Protein AF-E3NDK7-F1 (afdb_monomer)

Mean predicted aligned error: 10.27 Å

Organism: Caenorhabditis remanei (NCBI:txid31234)

Radius of gyration: 23.76 Å; Cα contacts (8 Å, |Δi|>4): 219; chains: 1; bounding box: 60×53×84 Å

Secondary structure (DSSP, 8-state):
-----------------S--PPPPTT--TTHHHHHHHHHHHHHHHHH-SSPPPHHHHHHHHHHHHHHHHHTTT-THHHHHHHHHHHHTTPPPHHIIIIIHHHHHHHHS--TT-HHHHHH--TT---HHHHHHHHHHTHHHHHTT-TT-THHHHHHHHHHHHHHHHTS--SS--S-SHHHHHHHHHHHHHHHHHHHHHHHHHHHT---HHHHHHHHHHHHHHHHT-TTSPPP--TTHHHHS-S---

Nearest PDB structures (foldseek):
  2pf4-assembly3_C  TM=1.992E-01  e=5.873E+00  Mus musculus

Sequence (245 aa):
MRVLPSILILSSILLPIGADFRPCPYMTPECRPKMLELRSLLTFDSNSTYPPVPDMYNLTKSLCQEAEHCLAHCWALEDYGKACESLGTRVHKFETECVKYALSMVYDYNPHKPECSEKYDFFTTDPLLKKKVFAEGKECFLNPFYSNPCEQELRSKYDSLMSLYLTPSEDGKYNSPYDKFQKFQCEVLLQKLDSAIADMNSKNSINATKLVEMAQRSQNCIDNTCLIKPKKTEKIGKVFNITLF

pLDDT: mean 80.49, std 19.47, range [28.14, 97.19]

Solvent-accessible surface area (backbone atoms only — not comparable to full-atom values): 14408 Å² total; per-residue (Å²): 142,82,89,77,84,83,80,80,83,78,76,85,79,80,79,82,91,51,79,89,63,54,80,56,94,86,56,50,82,78,41,45,61,53,51,54,50,39,51,50,53,54,29,49,55,74,72,36,54,54,75,74,52,59,70,58,44,53,52,46,53,53,42,47,58,49,38,58,68,56,22,69,92,29,82,25,35,60,50,52,47,54,51,53,55,36,60,32,49,62,82,26,58,48,46,61,68,34,52,46,44,35,53,46,42,51,67,70,52,39,90,91,44,62,66,43,53,75,73,36,64,88,72,56,84,50,63,69,59,34,43,50,30,54,65,79,32,40,66,55,57,58,58,78,40,85,91,41,83,44,36,63,56,46,63,76,41,40,70,57,50,47,61,43,38,53,43,76,67,88,81,78,59,85,36,31,38,17,49,40,44,50,41,48,48,33,52,42,41,45,50,52,42,53,50,52,53,53,50,31,74,73,65,81,52,85,61,61,67,64,50,50,54,43,46,52,54,28,48,54,40,44,78,74,33,86,78,51,76,79,72,82,54,85,63,54,63,62,69,72,59,69,66,94,124

Structure (mmCIF, N/CA/C/O backbone):
data_AF-E3NDK7-F1
#
_entry.id   AF-E3NDK7-F1
#
loop_
_atom_site.group_PDB
_atom_site.id
_atom_site.type_symbol
_atom_site.label_atom_id
_atom_site.label_alt_id
_atom_site.label_comp_id
_atom_site.label_asym_id
_atom_site.label_entity_id
_atom_site.label_seq_id
_atom_site.pdbx_PDB_ins_code
_atom_site.Cartn_x
_atom_site.Cartn_y
_atom_site.Cartn_z
_atom_site.occupancy
_atom_site.B_iso_or_equiv
_atom_site.auth_seq_id
_atom_site.auth_comp_id
_atom_site.auth_asym_id
_atom_site.auth_atom_id
_atom_site.pdbx_PDB_model_num
ATOM 1 N N . MET A 1 1 ? 38.258 37.292 -46.149 1.00 39.25 1 MET A N 1
ATOM 2 C CA . MET A 1 1 ? 36.939 36.632 -46.040 1.00 39.25 1 MET A CA 1
ATOM 3 C C . MET A 1 1 ? 37.160 35.170 -45.682 1.00 39.25 1 MET A C 1
ATOM 5 O O . MET A 1 1 ? 37.619 34.413 -46.525 1.00 39.25 1 MET A O 1
ATOM 9 N N . ARG A 1 2 ? 36.933 34.787 -44.423 1.00 34.03 2 ARG A N 1
ATOM 10 C CA . ARG A 1 2 ? 36.897 33.385 -43.986 1.00 34.03 2 ARG A CA 1
ATOM 11 C C . ARG A 1 2 ? 35.598 33.203 -43.214 1.00 34.03 2 ARG A C 1
ATOM 13 O O . ARG A 1 2 ? 35.437 33.783 -42.148 1.00 34.03 2 ARG A O 1
ATOM 20 N N . VAL A 1 3 ? 34.669 32.472 -43.816 1.00 37.72 3 VAL A N 1
ATOM 21 C CA . VAL A 1 3 ? 33.423 32.033 -43.189 1.00 37.72 3 VAL A CA 1
ATOM 22 C C . VAL A 1 3 ? 33.763 30.761 -42.414 1.00 37.72 3 VAL A C 1
ATOM 24 O O . VAL A 1 3 ? 34.201 29.781 -43.012 1.00 37.72 3 VAL A O 1
ATOM 27 N N . LEU A 1 4 ? 33.635 30.802 -41.090 1.00 34.59 4 LEU A N 1
ATOM 28 C CA . LEU A 1 4 ? 33.659 29.622 -40.222 1.00 34.59 4 LEU A CA 1
ATOM 2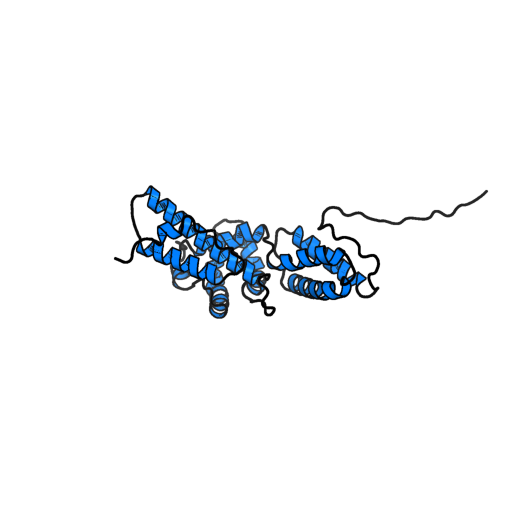9 C C . LEU A 1 4 ? 32.206 29.181 -39.985 1.00 34.59 4 LEU A C 1
ATOM 31 O O . LEU A 1 4 ? 31.361 30.046 -39.745 1.00 34.59 4 LEU A O 1
ATOM 35 N N . PRO A 1 5 ? 31.890 27.877 -40.057 1.00 42.78 5 PRO A N 1
ATOM 36 C CA . PRO A 1 5 ? 30.534 27.393 -39.862 1.00 42.78 5 PRO A CA 1
ATOM 37 C C . PRO A 1 5 ? 30.168 27.419 -38.375 1.00 42.78 5 PRO A C 1
ATOM 39 O O . PRO A 1 5 ? 30.887 26.901 -37.521 1.00 42.78 5 PRO A O 1
ATOM 42 N N . SER A 1 6 ? 29.024 28.029 -38.083 1.00 36.97 6 SER A N 1
ATOM 43 C CA . SER A 1 6 ? 28.362 27.997 -36.785 1.00 36.97 6 SER A CA 1
ATOM 44 C C . SER A 1 6 ? 27.969 26.560 -36.437 1.00 36.97 6 SER A C 1
ATOM 46 O O . SER A 1 6 ? 27.042 26.002 -37.020 1.00 36.97 6 SER A O 1
ATOM 48 N N . ILE A 1 7 ? 28.662 25.958 -35.471 1.00 41.00 7 ILE A N 1
ATOM 49 C CA . ILE A 1 7 ? 28.208 24.730 -34.819 1.00 41.00 7 ILE A CA 1
ATOM 50 C C . ILE A 1 7 ? 27.136 25.139 -33.806 1.00 41.00 7 ILE A C 1
ATOM 52 O O . ILE A 1 7 ? 27.431 25.659 -32.731 1.00 41.00 7 ILE A O 1
ATOM 56 N N . LEU A 1 8 ? 25.876 24.934 -34.187 1.00 35.28 8 LEU A N 1
ATOM 57 C CA . LEU A 1 8 ? 24.724 24.953 -33.292 1.00 35.28 8 LEU A CA 1
ATOM 58 C C . LEU A 1 8 ? 24.839 23.767 -32.324 1.00 35.28 8 LEU A C 1
ATOM 60 O O . LEU A 1 8 ? 24.462 22.645 -32.654 1.00 35.28 8 LEU A O 1
ATOM 64 N N . ILE A 1 9 ? 25.360 24.014 -31.121 1.00 39.22 9 ILE A N 1
ATOM 65 C CA . ILE A 1 9 ? 25.211 23.094 -29.990 1.00 39.22 9 ILE A CA 1
ATOM 66 C C . ILE A 1 9 ? 23.787 23.281 -29.461 1.00 39.22 9 ILE A C 1
ATOM 68 O O . ILE A 1 9 ? 23.506 24.158 -28.645 1.00 39.22 9 ILE A O 1
ATOM 72 N N . LEU A 1 10 ? 22.865 22.485 -29.995 1.00 36.41 10 LEU A N 1
ATOM 73 C CA . LEU A 1 10 ? 21.492 22.405 -29.522 1.00 36.41 10 LEU A CA 1
ATOM 74 C C . LEU A 1 10 ? 21.445 21.585 -28.223 1.00 36.41 10 LEU A C 1
ATOM 76 O O . LEU A 1 10 ? 21.568 20.366 -28.231 1.00 36.41 10 LEU A O 1
ATOM 80 N N . SER A 1 11 ? 21.179 22.301 -27.129 1.00 35.47 11 SER A N 1
ATOM 81 C CA . SER A 1 11 ? 20.215 21.897 -26.100 1.00 35.47 11 SER A CA 1
ATOM 82 C C . SER A 1 11 ? 20.533 20.636 -25.278 1.00 35.47 11 SER A C 1
ATOM 84 O O . SER A 1 11 ? 19.832 19.627 -25.352 1.00 35.47 11 SER A O 1
ATOM 86 N N . SER A 1 12 ? 21.474 20.764 -24.343 1.00 34.31 12 SER A N 1
ATOM 87 C CA . SER A 1 12 ? 21.396 20.035 -23.069 1.00 34.31 12 SER A CA 1
ATOM 88 C C . SER A 1 12 ? 20.536 20.853 -22.107 1.00 34.31 12 SER A C 1
ATOM 90 O O . SER A 1 12 ? 21.055 21.614 -21.291 1.00 34.31 12 SER A O 1
ATOM 92 N N . ILE A 1 13 ? 19.211 20.747 -22.230 1.00 38.59 13 ILE A N 1
ATOM 93 C CA . ILE A 1 13 ? 18.301 21.237 -21.193 1.00 38.59 13 ILE A CA 1
ATOM 94 C C . ILE A 1 13 ? 18.518 20.333 -19.974 1.00 38.59 13 ILE A C 1
ATOM 96 O O . ILE A 1 13 ? 17.988 19.228 -19.881 1.00 38.59 13 ILE A O 1
ATOM 100 N N . LEU A 1 14 ? 19.358 20.807 -19.058 1.00 40.50 14 LEU A N 1
ATOM 101 C CA . LEU A 1 14 ? 19.419 20.352 -17.678 1.00 40.50 14 LEU A CA 1
ATOM 102 C C . LEU A 1 14 ? 18.089 20.728 -17.013 1.00 40.50 14 LEU A C 1
ATOM 104 O O . LEU A 1 14 ? 17.920 21.850 -16.542 1.00 40.50 14 LEU A O 1
ATOM 108 N N . LEU A 1 15 ? 17.132 19.800 -17.006 1.00 36.19 15 LEU A N 1
ATOM 109 C CA . LEU A 1 15 ? 16.002 19.860 -16.080 1.00 36.19 15 LEU A CA 1
ATOM 110 C C . LEU A 1 15 ? 16.497 19.403 -14.694 1.00 36.19 15 LEU A C 1
ATOM 112 O O . LEU A 1 15 ? 17.055 18.307 -14.593 1.00 36.19 15 LEU A O 1
ATOM 116 N N . PRO A 1 16 ? 16.349 20.225 -13.640 1.00 46.47 16 PRO A N 1
ATOM 117 C CA . PRO A 1 16 ? 16.891 19.933 -12.322 1.00 46.47 16 PRO A CA 1
ATOM 118 C C . PRO A 1 16 ? 15.902 19.125 -11.454 1.00 46.47 16 PRO A C 1
ATOM 120 O O . PRO A 1 16 ? 14.690 19.286 -11.556 1.00 46.47 16 PRO A O 1
ATOM 123 N N . ILE A 1 17 ? 16.469 18.321 -10.544 1.00 42.50 17 ILE A N 1
ATOM 124 C CA . ILE A 1 17 ? 15.855 17.707 -9.347 1.00 42.50 17 ILE A CA 1
ATOM 125 C C . ILE A 1 17 ? 14.847 16.574 -9.632 1.00 42.50 17 ILE A C 1
ATOM 127 O O . ILE A 1 17 ? 13.641 16.652 -9.407 1.00 42.50 17 ILE A O 1
ATOM 131 N N . GLY A 1 18 ? 15.406 15.457 -10.078 1.00 41.50 18 GLY A N 1
ATOM 132 C CA . GLY A 1 18 ? 14.865 14.106 -9.941 1.00 41.50 18 GLY A CA 1
ATOM 133 C C . GLY A 1 18 ? 16.025 13.194 -9.564 1.00 41.50 18 GLY A C 1
ATOM 134 O O . GLY A 1 18 ? 17.161 13.584 -9.830 1.00 41.50 18 GLY A O 1
ATOM 135 N N . ALA A 1 19 ? 15.764 12.052 -8.917 1.00 51.34 19 ALA A N 1
ATOM 136 C CA . ALA A 1 19 ? 16.783 11.103 -8.446 1.00 51.34 19 ALA A CA 1
ATOM 137 C C . ALA A 1 19 ? 18.041 11.097 -9.343 1.00 51.34 19 ALA A C 1
ATOM 139 O O . ALA A 1 19 ? 17.945 10.918 -10.560 1.00 51.34 19 ALA A O 1
ATOM 140 N N . ASP A 1 20 ? 19.200 11.397 -8.752 1.00 64.75 20 ASP A N 1
ATOM 141 C CA . ASP A 1 20 ? 20.454 11.588 -9.485 1.00 64.75 20 ASP A CA 1
ATOM 142 C C . ASP A 1 20 ? 20.990 10.226 -9.939 1.00 64.75 20 ASP A C 1
ATOM 144 O O . ASP A 1 20 ? 21.825 9.601 -9.291 1.00 64.75 20 ASP A O 1
ATOM 148 N N . PHE A 1 21 ? 20.404 9.703 -11.016 1.00 77.50 21 PHE A N 1
ATOM 149 C CA . PHE A 1 21 ? 20.822 8.445 -11.610 1.00 77.50 21 PHE A CA 1
ATOM 150 C C . PHE A 1 21 ? 22.146 8.657 -12.331 1.00 77.50 21 PHE A C 1
ATOM 152 O O . PHE A 1 21 ? 22.214 9.390 -13.328 1.00 77.50 21 PHE A O 1
ATOM 159 N N . ARG A 1 22 ? 23.188 7.964 -11.864 1.00 82.38 22 ARG A N 1
ATOM 160 C CA . ARG A 1 22 ? 24.500 7.996 -12.511 1.00 82.38 22 ARG A CA 1
ATOM 161 C C . ARG A 1 22 ? 24.388 7.576 -13.987 1.00 82.38 22 ARG A C 1
ATOM 163 O O . ARG A 1 22 ? 23.613 6.677 -14.323 1.00 82.38 22 ARG A O 1
ATOM 170 N N . PRO A 1 23 ? 25.155 8.198 -14.900 1.00 79.00 23 PRO A N 1
ATOM 171 C CA . PRO A 1 23 ? 25.149 7.805 -16.305 1.00 79.00 23 PRO A CA 1
ATOM 172 C C . PRO A 1 23 ? 25.771 6.412 -16.486 1.00 79.00 23 PRO A C 1
ATOM 174 O O . PRO A 1 23 ? 26.746 6.074 -15.815 1.00 79.00 23 PRO A O 1
ATOM 177 N N . CYS A 1 24 ? 25.257 5.623 -17.439 1.00 84.00 24 CYS A N 1
ATOM 178 C CA . CYS A 1 24 ? 25.941 4.416 -17.902 1.00 84.00 24 CYS A CA 1
ATOM 179 C C . CYS A 1 24 ? 26.610 4.648 -19.269 1.00 84.00 24 CYS A C 1
ATOM 181 O O . CYS A 1 24 ? 25.902 4.872 -20.254 1.00 84.00 24 CYS A O 1
ATOM 183 N N . PRO A 1 25 ? 27.951 4.570 -19.361 1.00 77.94 25 PRO A N 1
ATOM 184 C CA . PRO A 1 25 ? 28.672 4.831 -20.607 1.00 77.94 25 PRO A CA 1
ATOM 185 C C . PRO A 1 25 ? 28.487 3.739 -21.675 1.00 77.94 25 PRO A C 1
ATOM 187 O O . PRO A 1 25 ? 28.552 4.046 -22.862 1.00 77.94 25 PRO A O 1
ATOM 190 N N . TYR A 1 26 ? 28.215 2.489 -21.282 1.00 79.19 26 TYR A N 1
ATOM 191 C CA . TYR A 1 26 ? 28.170 1.328 -22.185 1.00 79.19 26 TYR A CA 1
ATOM 192 C C . TYR A 1 26 ? 26.767 0.722 -22.320 1.00 79.19 26 TYR A C 1
ATOM 194 O O . TYR A 1 26 ? 26.590 -0.491 -22.267 1.00 79.19 26 TYR A O 1
ATOM 202 N N . MET A 1 27 ? 25.751 1.570 -22.485 1.00 86.94 27 MET A N 1
ATOM 203 C CA . MET A 1 27 ? 24.370 1.119 -22.672 1.00 86.94 27 MET A CA 1
ATOM 204 C C . MET A 1 27 ? 24.081 0.785 -24.140 1.00 86.94 27 MET A C 1
ATOM 206 O O . MET A 1 27 ? 24.345 1.600 -25.032 1.00 86.94 27 MET A O 1
ATOM 210 N N . THR A 1 28 ? 23.499 -0.390 -24.386 1.00 89.88 28 THR A N 1
ATOM 211 C CA . THR A 1 28 ? 23.110 -0.821 -25.736 1.00 89.88 28 THR A CA 1
ATOM 212 C C . THR A 1 28 ? 22.031 0.102 -26.330 1.00 89.88 28 THR A C 1
ATOM 214 O O . THR A 1 28 ? 21.277 0.740 -25.584 1.00 89.88 28 THR A O 1
ATOM 217 N N . PRO A 1 29 ? 21.914 0.188 -27.670 1.00 91.69 29 PRO A N 1
ATOM 218 C CA . PRO A 1 29 ? 20.844 0.950 -28.316 1.00 91.69 29 PRO A CA 1
ATOM 219 C C . PRO A 1 29 ? 19.435 0.505 -27.906 1.00 91.69 29 PRO A C 1
ATOM 221 O O . PRO A 1 29 ? 18.545 1.344 -27.829 1.00 91.69 29 PRO A O 1
ATOM 224 N N . GLU A 1 30 ? 19.249 -0.782 -27.602 1.00 93.75 30 GLU A N 1
ATOM 225 C CA . GLU A 1 30 ? 17.979 -1.344 -27.127 1.00 93.75 30 GLU A CA 1
ATOM 226 C C . GLU A 1 30 ? 17.641 -0.898 -25.696 1.00 93.75 30 GLU A C 1
ATOM 228 O O . GLU A 1 30 ? 16.509 -0.515 -25.407 1.00 93.75 30 GLU A O 1
ATOM 233 N N . CYS A 1 31 ? 18.628 -0.888 -24.798 1.00 93.75 31 CYS A N 1
ATOM 234 C CA . CYS A 1 31 ? 18.428 -0.510 -23.399 1.00 93.75 31 CYS A CA 1
ATOM 235 C C . CYS A 1 31 ? 18.232 0.994 -23.199 1.00 93.75 31 CYS A C 1
ATOM 237 O O . CYS A 1 31 ? 17.564 1.418 -22.256 1.00 93.75 31 CYS A O 1
ATOM 239 N N . ARG A 1 32 ? 18.793 1.818 -24.090 1.00 91.00 32 ARG A N 1
ATOM 240 C CA . ARG A 1 32 ? 18.734 3.281 -23.989 1.00 91.00 32 ARG A CA 1
ATOM 241 C C . ARG A 1 32 ? 17.315 3.847 -23.853 1.00 91.00 32 ARG A C 1
ATOM 243 O O . ARG A 1 32 ? 17.096 4.577 -22.886 1.00 91.00 32 ARG A O 1
ATOM 250 N N . PRO A 1 33 ? 16.356 3.563 -24.754 1.00 94.38 33 PRO A N 1
ATOM 251 C CA . PRO A 1 33 ? 14.996 4.076 -24.609 1.00 94.38 33 PRO A CA 1
ATOM 252 C C . PRO A 1 33 ? 14.319 3.568 -23.327 1.00 94.38 33 PRO A C 1
ATOM 254 O O . PRO A 1 33 ? 13.740 4.380 -22.610 1.00 94.38 33 PRO A O 1
ATOM 257 N N . LYS A 1 34 ? 14.483 2.281 -22.976 1.00 95.50 34 LYS A N 1
ATOM 258 C CA . LYS A 1 34 ? 13.910 1.692 -21.751 1.00 95.50 34 LYS A CA 1
ATOM 259 C C . LYS A 1 34 ? 14.388 2.418 -20.488 1.00 95.50 34 LYS A C 1
ATOM 261 O O . LYS A 1 34 ? 13.590 2.745 -19.616 1.00 95.50 34 LYS A O 1
ATOM 266 N N . MET A 1 35 ? 15.687 2.707 -20.384 1.00 94.19 35 MET A N 1
ATOM 267 C CA . MET A 1 35 ? 16.257 3.372 -19.203 1.00 94.19 35 MET A CA 1
ATOM 268 C C . MET A 1 35 ? 15.912 4.861 -19.135 1.00 94.19 35 MET A C 1
ATOM 270 O O . MET A 1 35 ? 15.745 5.397 -18.041 1.00 94.19 35 MET A O 1
ATOM 274 N N . LEU A 1 36 ? 15.762 5.535 -20.280 1.00 92.88 36 LEU A N 1
ATOM 275 C CA . LEU A 1 36 ? 15.259 6.912 -20.316 1.00 92.88 36 LEU A CA 1
ATOM 276 C C . LEU A 1 36 ? 13.807 6.991 -19.833 1.00 92.88 36 LEU A C 1
ATOM 278 O O . LEU A 1 36 ? 13.478 7.863 -19.028 1.00 92.88 36 LEU A O 1
ATOM 282 N N . GLU A 1 37 ? 12.961 6.065 -20.281 1.00 96.38 37 GLU A N 1
ATOM 283 C CA . GLU A 1 37 ? 11.573 5.968 -19.834 1.00 96.38 37 GLU A CA 1
ATOM 284 C C . GLU A 1 37 ? 11.491 5.627 -18.342 1.00 96.38 37 GLU A C 1
ATOM 286 O O . GLU A 1 37 ? 10.834 6.343 -17.585 1.00 96.38 37 GLU A O 1
ATOM 291 N N . LEU A 1 38 ? 12.246 4.620 -17.888 1.00 96.25 38 LEU A N 1
ATOM 292 C CA . LEU A 1 38 ? 12.320 4.248 -16.476 1.00 96.25 38 LEU A CA 1
ATOM 293 C C . LEU A 1 38 ? 12.750 5.429 -15.602 1.00 96.25 38 LEU A C 1
ATOM 295 O O . LEU A 1 38 ? 12.118 5.711 -14.585 1.00 96.25 38 LEU A O 1
ATOM 299 N N . ARG A 1 39 ? 13.792 6.161 -16.014 1.00 94.31 39 ARG A N 1
ATOM 300 C CA . ARG A 1 39 ? 14.246 7.369 -15.317 1.00 94.31 39 ARG A CA 1
ATOM 301 C C . ARG A 1 39 ? 13.131 8.398 -15.190 1.00 94.31 39 ARG A C 1
ATOM 303 O O . ARG A 1 39 ? 12.966 8.982 -14.117 1.00 94.31 39 ARG A O 1
ATOM 310 N N . SER A 1 40 ? 12.400 8.637 -16.277 1.00 95.12 40 SER A N 1
ATOM 311 C CA . SER A 1 40 ? 11.297 9.596 -16.303 1.00 95.12 40 SER A CA 1
ATOM 312 C C . SER A 1 40 ? 10.187 9.184 -15.339 1.00 95.12 40 SER A C 1
ATOM 314 O O . SER A 1 40 ? 9.742 10.002 -14.537 1.00 95.12 40 SER A O 1
ATOM 316 N N . LEU A 1 41 ? 9.786 7.911 -15.367 1.00 96.88 41 LEU A N 1
ATOM 317 C CA . LEU A 1 41 ? 8.726 7.371 -14.514 1.00 96.88 41 LEU A CA 1
ATOM 318 C C . LEU A 1 41 ? 9.111 7.393 -13.030 1.00 96.88 41 LEU A C 1
ATOM 320 O O . LEU A 1 41 ? 8.333 7.871 -12.209 1.00 96.88 41 LEU A O 1
ATOM 324 N N . LEU A 1 42 ? 10.328 6.962 -12.684 1.00 95.25 42 LEU A N 1
ATOM 325 C CA . LEU A 1 42 ? 10.826 6.998 -11.303 1.00 95.25 42 LEU A CA 1
ATOM 326 C C . LEU A 1 42 ? 10.959 8.432 -10.777 1.00 95.25 42 LEU A C 1
ATOM 328 O O . LEU A 1 42 ? 10.651 8.705 -9.618 1.00 95.25 42 LEU A O 1
ATOM 332 N N . THR A 1 43 ? 11.393 9.363 -11.631 1.00 93.00 43 THR A N 1
ATOM 333 C CA . THR A 1 43 ? 11.466 10.787 -11.278 1.00 93.00 43 THR A CA 1
ATOM 334 C C . THR A 1 43 ? 10.071 11.357 -11.041 1.00 93.00 43 THR A C 1
ATOM 336 O O . THR A 1 43 ? 9.841 12.012 -10.023 1.00 93.00 43 THR A O 1
ATOM 339 N N . PHE A 1 44 ? 9.131 11.075 -11.943 1.00 94.00 44 PHE A N 1
ATOM 340 C CA . PHE A 1 44 ? 7.742 11.499 -11.811 1.00 94.00 44 PHE A CA 1
ATOM 341 C C . PHE A 1 44 ? 7.112 10.963 -10.521 1.00 94.00 44 PHE A C 1
ATOM 343 O O . PHE A 1 44 ? 6.570 11.747 -9.745 1.00 94.00 44 PHE A O 1
ATOM 350 N N . ASP A 1 45 ? 7.258 9.664 -10.242 1.00 93.31 45 ASP A N 1
ATOM 351 C CA . ASP A 1 45 ? 6.768 9.044 -9.008 1.00 93.31 45 ASP A CA 1
ATOM 352 C C . ASP A 1 45 ? 7.384 9.686 -7.755 1.00 93.31 45 ASP A C 1
ATOM 354 O O . ASP A 1 45 ? 6.663 10.025 -6.817 1.00 93.31 45 ASP A O 1
ATOM 358 N N . SER A 1 46 ? 8.698 9.937 -7.755 1.00 91.06 46 SER A N 1
ATOM 359 C CA . SER A 1 46 ? 9.383 10.535 -6.602 1.00 91.06 46 SER A CA 1
ATOM 360 C C . SER A 1 46 ? 8.918 11.953 -6.261 1.00 91.06 46 SER A C 1
ATOM 362 O O . SER A 1 46 ? 8.966 12.339 -5.093 1.00 91.06 46 SER A O 1
ATOM 364 N N . ASN A 1 47 ? 8.455 12.701 -7.265 1.00 92.69 47 ASN A N 1
ATOM 365 C CA . ASN A 1 47 ? 8.001 14.084 -7.129 1.00 92.69 47 ASN A CA 1
ATOM 366 C C . ASN A 1 47 ? 6.467 14.192 -7.027 1.00 92.69 47 ASN A C 1
ATOM 368 O O . ASN A 1 47 ? 5.939 15.284 -6.808 1.00 92.69 47 ASN A O 1
ATOM 372 N N . SER A 1 48 ? 5.741 13.082 -7.187 1.00 94.44 48 SER A N 1
ATOM 373 C CA . SER A 1 48 ? 4.282 13.059 -7.169 1.00 94.44 48 SER A CA 1
ATOM 374 C C . SER A 1 48 ? 3.727 13.102 -5.745 1.00 94.44 48 SER A C 1
ATOM 376 O O . SER A 1 48 ? 4.192 12.416 -4.834 1.00 94.44 48 SER A O 1
ATOM 378 N N . THR A 1 49 ? 2.647 13.858 -5.549 1.00 95.44 49 THR A N 1
ATOM 379 C CA . THR A 1 49 ? 1.853 13.813 -4.311 1.00 95.44 49 THR A CA 1
ATOM 380 C C . THR A 1 49 ? 0.924 12.602 -4.248 1.00 95.44 49 THR A C 1
ATOM 382 O O . THR A 1 49 ? 0.419 12.286 -3.169 1.00 95.44 49 THR A O 1
ATOM 385 N N . TYR A 1 50 ? 0.699 11.937 -5.384 1.00 94.50 50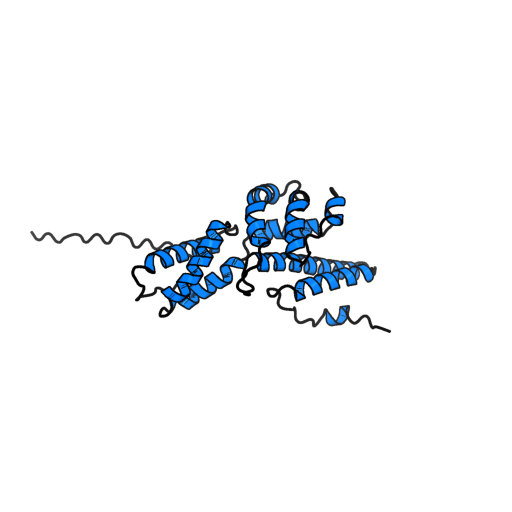 TYR A N 1
ATOM 386 C CA . TYR A 1 50 ? -0.213 10.808 -5.550 1.00 94.50 50 TYR A CA 1
ATOM 387 C C . TYR A 1 50 ? 0.540 9.530 -5.917 1.00 94.50 50 TYR A C 1
ATOM 389 O O . TYR A 1 50 ? 1.496 9.602 -6.695 1.00 94.50 50 TYR A O 1
ATOM 397 N N . PRO A 1 51 ? 0.080 8.364 -5.439 1.00 94.88 51 PRO A N 1
ATOM 398 C CA . PRO A 1 51 ? 0.631 7.091 -5.874 1.00 94.88 51 PRO A CA 1
ATOM 399 C C . PRO A 1 51 ? 0.379 6.858 -7.374 1.00 94.88 51 PRO A C 1
ATOM 401 O O . PRO A 1 51 ? -0.560 7.430 -7.947 1.00 94.88 51 PRO A O 1
ATOM 404 N N . PRO A 1 52 ? 1.194 6.006 -8.015 1.00 94.69 52 PRO A N 1
ATOM 405 C CA . PRO A 1 52 ? 1.041 5.680 -9.422 1.00 94.69 52 PRO A CA 1
ATOM 406 C C . PRO A 1 52 ? -0.293 4.973 -9.690 1.00 94.69 52 PRO A C 1
ATOM 408 O O . PRO A 1 52 ? -0.760 4.167 -8.886 1.00 94.69 52 PRO A O 1
ATOM 411 N N . VAL A 1 53 ? -0.895 5.242 -10.851 1.00 94.56 53 VAL A N 1
ATOM 412 C CA . VAL A 1 53 ? -2.017 4.433 -11.359 1.00 94.56 53 VAL A CA 1
ATOM 413 C C . VAL A 1 53 ? -1.521 3.037 -11.782 1.00 94.56 53 VAL A C 1
ATOM 415 O O . VAL A 1 53 ? -0.334 2.902 -12.092 1.00 94.56 53 VAL A O 1
ATOM 418 N N . PRO A 1 54 ? -2.392 2.006 -11.834 1.00 95.50 54 PRO A N 1
ATOM 419 C CA . PRO A 1 54 ? -1.996 0.622 -12.094 1.00 95.50 54 PRO A CA 1
ATOM 420 C C . PRO A 1 54 ? -1.126 0.428 -13.331 1.00 95.50 54 PRO A C 1
ATOM 422 O O . PRO A 1 54 ? -0.071 -0.194 -13.235 1.00 95.50 54 PRO A O 1
ATOM 425 N N . ASP A 1 55 ? -1.510 1.015 -14.465 1.00 95.62 55 ASP A N 1
ATOM 426 C CA . ASP A 1 55 ? -0.763 0.865 -15.718 1.00 95.62 55 ASP A CA 1
ATOM 427 C C . ASP A 1 55 ? 0.648 1.450 -15.609 1.00 95.62 55 ASP A C 1
ATOM 429 O O . ASP A 1 55 ? 1.623 0.818 -16.012 1.00 95.62 55 ASP A O 1
ATOM 433 N N . MET A 1 56 ? 0.777 2.624 -14.980 1.00 95.94 56 MET A N 1
ATOM 434 C CA . MET A 1 56 ? 2.074 3.261 -14.756 1.00 95.94 56 MET A CA 1
ATOM 435 C C . MET A 1 56 ? 2.934 2.451 -13.781 1.00 95.94 56 MET A C 1
ATOM 437 O O . MET A 1 56 ? 4.130 2.282 -14.017 1.00 95.94 56 MET A O 1
ATOM 441 N N . TYR A 1 57 ? 2.339 1.923 -12.707 1.00 95.88 57 TYR A N 1
ATOM 442 C CA . TYR A 1 57 ? 3.040 1.065 -11.752 1.00 95.88 57 TYR A CA 1
ATOM 443 C C . TYR A 1 57 ? 3.556 -0.214 -12.425 1.00 95.88 57 TYR A C 1
ATOM 445 O O . TYR A 1 57 ? 4.735 -0.539 -12.289 1.00 95.88 57 TYR A O 1
ATOM 453 N N . ASN A 1 58 ? 2.709 -0.899 -13.195 1.00 95.19 58 ASN A N 1
ATOM 454 C CA . ASN A 1 58 ? 3.057 -2.147 -13.875 1.00 95.19 58 ASN A CA 1
ATOM 455 C C . ASN A 1 58 ? 4.130 -1.936 -14.950 1.00 95.19 58 ASN A C 1
ATOM 457 O O . ASN A 1 58 ? 5.090 -2.705 -15.011 1.00 95.19 58 ASN A O 1
ATOM 461 N N . LEU A 1 59 ? 4.017 -0.865 -15.741 1.00 97.06 59 LEU A N 1
ATOM 462 C CA . LEU A 1 59 ? 5.040 -0.480 -16.713 1.00 97.06 59 LEU A CA 1
ATOM 463 C C . LEU A 1 59 ? 6.378 -0.193 -16.025 1.00 97.06 59 LEU A C 1
ATOM 465 O O . LEU A 1 59 ? 7.407 -0.745 -16.411 1.00 97.06 59 LEU A O 1
ATOM 469 N N . THR A 1 60 ? 6.366 0.615 -14.961 1.00 97.00 60 THR A N 1
ATOM 470 C CA . THR A 1 60 ? 7.587 0.944 -14.210 1.00 97.00 60 THR A CA 1
ATOM 471 C C . THR A 1 60 ? 8.198 -0.314 -13.585 1.00 97.00 60 THR A C 1
ATOM 473 O O . THR A 1 60 ? 9.409 -0.505 -13.667 1.00 97.00 60 THR A O 1
ATOM 476 N N . LYS A 1 61 ? 7.379 -1.218 -13.027 1.00 94.88 61 LYS A N 1
ATOM 477 C CA . LYS A 1 61 ? 7.833 -2.505 -12.476 1.00 94.88 61 LYS A CA 1
ATOM 478 C C . LYS A 1 61 ? 8.488 -3.380 -13.550 1.00 94.88 61 LYS A C 1
ATOM 480 O O . LYS A 1 61 ? 9.550 -3.942 -13.296 1.00 94.88 61 LYS A O 1
ATOM 485 N N . SER A 1 62 ? 7.903 -3.461 -14.745 1.00 95.69 62 SER A N 1
ATOM 486 C CA . SER A 1 62 ? 8.491 -4.199 -15.871 1.00 95.69 62 SER A CA 1
ATOM 487 C C . SER A 1 62 ? 9.830 -3.599 -16.307 1.00 95.69 62 SER A C 1
ATOM 489 O O . SER A 1 62 ? 10.806 -4.324 -16.481 1.00 95.69 62 SER A O 1
ATOM 491 N N . LEU A 1 63 ? 9.917 -2.272 -16.410 1.00 97.19 63 LEU A N 1
ATOM 492 C CA . LEU A 1 63 ? 11.165 -1.589 -16.753 1.00 97.19 63 LEU A CA 1
ATOM 493 C C . LEU A 1 63 ? 12.238 -1.749 -15.665 1.00 97.19 63 LEU A C 1
ATOM 495 O O . LEU A 1 63 ? 13.422 -1.845 -15.979 1.00 97.19 63 LEU A O 1
ATOM 499 N N . CYS A 1 64 ? 11.843 -1.829 -14.394 1.00 94.81 64 CYS A N 1
ATOM 500 C CA . CYS A 1 64 ? 12.747 -2.146 -13.292 1.00 94.81 64 CYS A CA 1
ATOM 501 C C . CYS A 1 64 ? 13.375 -3.541 -13.422 1.00 94.81 64 CYS A C 1
ATOM 503 O O . CYS A 1 64 ? 14.551 -3.701 -13.110 1.00 94.81 64 CYS A O 1
ATOM 505 N N . GLN A 1 65 ? 12.629 -4.536 -13.911 1.00 93.56 65 GLN A N 1
ATOM 506 C CA . GLN A 1 65 ? 13.176 -5.873 -14.185 1.00 93.56 65 GLN A CA 1
ATOM 507 C C . GLN A 1 65 ? 14.178 -5.832 -15.347 1.00 93.56 65 GLN A C 1
ATOM 509 O O . GLN A 1 65 ? 15.254 -6.417 -15.275 1.00 93.56 65 GLN A O 1
ATOM 514 N N . GLU A 1 66 ? 13.864 -5.071 -16.395 1.00 94.88 66 GLU A N 1
ATOM 515 C CA . GLU A 1 66 ? 14.758 -4.846 -17.539 1.00 94.88 66 GLU A CA 1
ATOM 516 C C . GLU A 1 66 ? 16.047 -4.109 -17.140 1.00 94.88 66 GLU A C 1
ATOM 518 O O . GLU A 1 66 ? 17.109 -4.349 -17.716 1.00 94.88 66 GLU A O 1
ATOM 523 N N . ALA A 1 67 ? 15.986 -3.236 -16.129 1.00 94.00 67 ALA A N 1
ATOM 524 C CA . ALA A 1 67 ? 17.144 -2.500 -15.631 1.00 94.00 67 ALA A CA 1
ATOM 525 C C . ALA A 1 67 ? 18.242 -3.424 -15.084 1.00 94.00 67 ALA A C 1
ATOM 527 O O . ALA A 1 67 ? 19.419 -3.118 -15.270 1.00 94.00 67 ALA A O 1
ATOM 528 N N . GLU A 1 68 ? 17.889 -4.562 -14.474 1.00 90.69 68 GLU A N 1
ATOM 529 C CA . GLU A 1 68 ? 18.872 -5.539 -13.980 1.00 90.69 68 GLU A CA 1
ATOM 530 C C . GLU A 1 68 ? 19.760 -6.060 -15.119 1.00 90.69 68 GLU A C 1
ATOM 532 O O . GLU A 1 68 ? 20.979 -6.148 -14.972 1.00 90.69 68 GLU A O 1
ATOM 537 N N . HIS A 1 69 ? 19.163 -6.327 -16.284 1.00 91.94 69 HIS A N 1
ATOM 538 C CA . HIS A 1 69 ? 19.894 -6.735 -17.481 1.00 91.94 69 HIS A CA 1
ATOM 539 C C . HIS A 1 69 ? 20.622 -5.552 -18.132 1.00 91.94 69 HIS A C 1
ATOM 541 O O . HIS A 1 69 ? 21.829 -5.604 -18.376 1.00 91.94 69 HIS A O 1
ATOM 547 N N . CYS A 1 70 ? 19.902 -4.456 -18.373 1.00 92.69 70 CYS A N 1
ATOM 548 C CA . CYS A 1 70 ? 20.410 -3.293 -19.094 1.00 92.69 70 CYS A CA 1
ATOM 549 C C . CYS A 1 70 ? 21.540 -2.550 -18.375 1.00 92.69 70 CYS A C 1
ATOM 551 O O . CYS A 1 70 ? 22.316 -1.842 -19.022 1.00 92.69 70 CYS A O 1
ATOM 553 N N . LEU A 1 71 ? 21.628 -2.691 -17.050 1.00 92.69 71 LEU A N 1
ATOM 554 C CA . LEU A 1 71 ? 22.612 -2.017 -16.212 1.00 92.69 71 LEU A CA 1
ATOM 555 C C . LEU A 1 71 ? 23.586 -2.983 -15.527 1.00 92.69 71 LEU A C 1
ATOM 557 O O . LEU A 1 71 ? 24.365 -2.530 -14.695 1.00 92.69 71 LEU A O 1
ATOM 561 N N . ALA A 1 72 ? 23.616 -4.271 -15.890 1.00 89.19 72 ALA A N 1
ATOM 562 C CA . ALA A 1 72 ? 24.443 -5.294 -15.233 1.00 89.19 72 ALA A CA 1
ATOM 563 C C . ALA A 1 72 ? 25.934 -4.912 -15.078 1.00 89.19 72 ALA A C 1
ATOM 565 O O . ALA A 1 72 ? 26.598 -5.322 -14.128 1.00 89.19 72 ALA A O 1
ATOM 566 N N . HIS A 1 73 ? 26.462 -4.098 -15.997 1.00 87.25 73 HIS A N 1
ATOM 567 C CA . HIS A 1 73 ? 27.849 -3.614 -15.994 1.00 87.25 73 HIS A CA 1
ATOM 568 C C . HIS A 1 73 ? 27.975 -2.103 -15.728 1.00 87.25 73 HIS A C 1
ATOM 570 O O . HIS A 1 73 ? 29.017 -1.501 -15.988 1.00 87.25 73 HIS A O 1
ATOM 576 N N . CYS A 1 74 ? 26.915 -1.472 -15.225 1.00 87.50 74 CYS A N 1
ATOM 577 C CA . CYS A 1 74 ? 26.825 -0.038 -14.985 1.00 87.50 74 CYS A CA 1
ATOM 578 C C . CYS A 1 74 ? 26.759 0.257 -13.481 1.00 87.50 74 CYS A C 1
ATOM 580 O O . CYS A 1 74 ? 25.953 -0.326 -12.761 1.00 87.50 74 CYS A O 1
ATOM 582 N N . TRP A 1 75 ? 27.488 1.273 -13.008 1.00 84.94 75 TRP A N 1
ATOM 583 C CA . TRP A 1 75 ? 27.334 1.765 -11.626 1.00 84.94 75 TRP A CA 1
ATOM 584 C C . TRP A 1 75 ? 25.943 2.340 -11.335 1.00 84.94 75 TRP A C 1
ATOM 586 O O . TRP A 1 75 ? 25.523 2.388 -10.185 1.00 84.94 75 TRP A O 1
ATOM 596 N N . ALA A 1 76 ? 25.218 2.735 -12.383 1.00 87.69 76 ALA A N 1
ATOM 597 C CA . ALA A 1 76 ? 23.838 3.192 -12.298 1.00 87.69 76 ALA A CA 1
ATOM 598 C C . ALA A 1 76 ? 22.879 2.123 -11.746 1.00 87.69 76 ALA A C 1
ATOM 600 O O . ALA A 1 76 ? 21.841 2.482 -11.197 1.00 87.69 76 ALA A O 1
ATOM 601 N N . LEU A 1 77 ? 23.211 0.828 -11.867 1.00 90.81 77 LEU A N 1
ATOM 602 C CA . LEU A 1 77 ? 22.346 -0.273 -11.428 1.00 90.81 77 LEU A CA 1
ATOM 603 C C . LEU A 1 77 ? 21.913 -0.128 -9.970 1.00 90.81 77 LEU A C 1
ATOM 605 O O . LEU A 1 77 ? 20.764 -0.395 -9.647 1.00 90.81 77 LEU A O 1
ATOM 609 N N . GLU A 1 78 ? 22.808 0.334 -9.099 1.00 90.56 78 GLU A N 1
ATOM 610 C CA . GLU A 1 78 ? 22.495 0.527 -7.685 1.00 90.56 78 GLU A CA 1
ATOM 611 C C . GLU A 1 78 ? 21.434 1.621 -7.471 1.00 90.56 78 GLU A C 1
ATOM 613 O O . GLU A 1 78 ? 20.531 1.457 -6.650 1.00 90.56 78 GLU A O 1
ATOM 618 N N . ASP A 1 79 ? 21.514 2.725 -8.220 1.00 90.81 79 ASP A N 1
ATOM 619 C CA . ASP A 1 79 ? 20.586 3.856 -8.084 1.00 90.81 79 ASP A CA 1
ATOM 620 C C . ASP A 1 79 ? 19.187 3.465 -8.575 1.00 90.81 79 ASP A C 1
ATOM 622 O O . ASP A 1 79 ? 18.190 3.696 -7.885 1.00 90.81 79 ASP A O 1
ATOM 626 N N . TYR A 1 80 ? 19.119 2.816 -9.744 1.00 93.12 80 TYR A N 1
ATOM 627 C CA . TYR A 1 80 ? 17.870 2.269 -10.278 1.00 93.12 80 TYR A CA 1
ATOM 628 C C . TYR A 1 80 ? 17.321 1.163 -9.383 1.00 93.12 80 TYR A C 1
ATOM 630 O O . TYR A 1 80 ? 16.134 1.182 -9.083 1.00 93.12 80 TYR A O 1
ATOM 638 N N . GLY A 1 81 ? 18.174 0.263 -8.889 1.00 91.94 81 GLY A N 1
ATOM 639 C CA . GLY A 1 81 ? 17.793 -0.812 -7.976 1.00 91.94 81 GLY A CA 1
ATOM 640 C C . GLY A 1 81 ? 17.096 -0.276 -6.729 1.00 91.94 81 GLY A C 1
ATOM 641 O O . GLY A 1 81 ? 15.957 -0.648 -6.460 1.00 91.94 81 GLY A O 1
ATOM 642 N N . LYS A 1 82 ? 17.706 0.692 -6.031 1.00 91.31 82 LYS A N 1
ATOM 643 C CA . LYS A 1 82 ? 17.096 1.330 -4.848 1.00 91.31 82 LYS A CA 1
ATOM 644 C C . LYS A 1 82 ? 15.774 2.025 -5.173 1.00 91.31 82 LYS A C 1
ATOM 646 O O . LYS A 1 82 ? 14.809 1.918 -4.415 1.00 91.31 82 LYS A O 1
ATOM 651 N N . ALA A 1 83 ? 15.714 2.752 -6.289 1.00 92.62 83 ALA A N 1
ATOM 652 C CA . ALA A 1 83 ? 14.493 3.436 -6.702 1.00 92.62 83 ALA A CA 1
ATOM 653 C C . ALA A 1 83 ? 13.364 2.434 -7.008 1.00 92.62 83 ALA A C 1
ATOM 655 O O . ALA A 1 83 ? 12.255 2.591 -6.494 1.00 92.62 83 ALA A O 1
ATOM 656 N N . CYS A 1 84 ? 13.674 1.372 -7.750 1.00 93.69 84 CYS A N 1
ATOM 657 C CA . CYS A 1 84 ? 12.772 0.278 -8.093 1.00 93.69 84 CYS A CA 1
ATOM 658 C C . CYS A 1 84 ? 12.292 -0.505 -6.867 1.00 93.69 84 CYS A C 1
ATOM 660 O O . CYS A 1 84 ? 11.099 -0.772 -6.741 1.00 93.69 84 CYS A O 1
ATOM 662 N N . GLU A 1 85 ? 13.183 -0.811 -5.922 1.00 91.25 85 GLU A N 1
ATOM 663 C CA . GLU A 1 85 ? 12.819 -1.434 -4.645 1.00 91.25 85 GLU A CA 1
ATOM 664 C C . GLU A 1 85 ? 11.859 -0.557 -3.833 1.00 91.25 85 GLU A C 1
ATOM 666 O O . GLU A 1 85 ? 10.965 -1.069 -3.162 1.00 91.25 85 GLU A O 1
ATOM 671 N N . SER A 1 86 ? 12.011 0.768 -3.910 1.00 92.06 86 SER A N 1
ATOM 672 C CA . SER A 1 86 ? 11.138 1.707 -3.203 1.00 92.06 86 SER A CA 1
ATOM 673 C C . SER A 1 86 ? 9.797 1.963 -3.896 1.00 92.06 86 SER A C 1
ATOM 675 O O . SER A 1 86 ? 8.894 2.484 -3.251 1.00 92.06 86 SER A O 1
ATOM 677 N N . LEU A 1 87 ? 9.633 1.610 -5.176 1.00 93.50 87 LEU A N 1
ATOM 678 C CA . LEU A 1 87 ? 8.489 2.024 -6.002 1.00 93.50 87 LEU A CA 1
ATOM 679 C C . LEU A 1 87 ? 7.133 1.677 -5.366 1.00 93.50 87 LEU A C 1
ATOM 681 O O . LEU A 1 87 ? 6.265 2.534 -5.228 1.00 93.50 87 LEU A O 1
ATOM 685 N N . GLY A 1 88 ? 6.946 0.421 -4.951 1.00 92.62 88 GLY A N 1
ATOM 686 C CA . GLY A 1 88 ? 5.680 -0.016 -4.355 1.00 92.62 88 GLY A CA 1
ATOM 687 C C . GLY A 1 88 ? 5.487 0.432 -2.905 1.00 92.62 88 GLY A C 1
ATOM 688 O O . GLY A 1 88 ? 4.356 0.465 -2.423 1.00 92.62 88 GLY A O 1
ATOM 689 N N . THR A 1 89 ? 6.563 0.819 -2.213 1.00 93.62 89 THR A N 1
ATOM 690 C CA . THR A 1 89 ? 6.548 1.152 -0.776 1.00 93.62 89 THR A CA 1
ATOM 691 C C . THR A 1 89 ? 6.728 2.625 -0.460 1.00 93.62 89 THR A C 1
ATOM 693 O O . THR A 1 89 ? 6.542 3.027 0.693 1.00 93.62 89 THR A O 1
ATOM 696 N N . ARG A 1 90 ? 7.029 3.450 -1.465 1.00 93.44 90 ARG A N 1
ATOM 697 C CA . ARG A 1 90 ? 7.049 4.904 -1.349 1.00 93.44 90 ARG A CA 1
ATOM 698 C C . ARG A 1 90 ? 5.692 5.376 -0.857 1.00 93.44 90 ARG A C 1
ATOM 700 O O . ARG A 1 90 ? 4.669 4.981 -1.402 1.00 93.44 90 ARG A O 1
ATOM 707 N N . VAL A 1 91 ? 5.708 6.185 0.195 1.00 94.75 91 VAL A N 1
ATOM 708 C CA . VAL A 1 91 ? 4.507 6.777 0.780 1.00 94.75 91 VAL A CA 1
ATOM 709 C C . VAL A 1 91 ? 4.317 8.159 0.182 1.00 94.75 91 VAL A C 1
ATOM 711 O O . VAL A 1 91 ? 5.183 9.023 0.331 1.00 94.75 91 VAL A O 1
ATOM 714 N N . HIS A 1 92 ? 3.178 8.370 -0.464 1.00 95.19 92 HIS A N 1
ATOM 715 C CA . HIS A 1 92 ? 2.827 9.639 -1.089 1.00 95.19 92 HIS A CA 1
ATOM 716 C C . HIS A 1 92 ? 1.985 10.487 -0.128 1.00 95.19 92 HIS A C 1
ATOM 718 O O . HIS A 1 92 ? 1.314 9.969 0.774 1.00 95.19 92 HIS A O 1
ATOM 724 N N . LYS A 1 93 ? 2.010 11.813 -0.309 1.00 94.81 93 LYS A N 1
ATOM 725 C CA . LYS A 1 93 ? 1.300 12.762 0.567 1.00 94.81 93 LYS A CA 1
ATOM 726 C C . LYS A 1 93 ? -0.192 12.425 0.674 1.00 94.81 93 LYS A C 1
ATOM 728 O O . LYS A 1 93 ? -0.709 12.297 1.782 1.00 94.81 93 LYS A O 1
ATOM 733 N N . PHE A 1 94 ? -0.833 12.174 -0.467 1.00 94.62 94 PHE A N 1
ATOM 734 C CA . PHE A 1 94 ? -2.237 11.771 -0.550 1.00 94.62 94 PHE A CA 1
ATOM 735 C C . PHE A 1 94 ? -2.554 10.532 0.305 1.00 94.62 94 PHE A C 1
ATOM 737 O O . PHE A 1 94 ? -3.580 10.467 0.975 1.00 94.62 94 PHE A O 1
ATOM 744 N N . GLU A 1 95 ? -1.667 9.537 0.325 1.00 95.31 95 GLU A N 1
ATOM 745 C CA . GLU A 1 95 ? -1.895 8.314 1.096 1.00 95.31 95 GLU A CA 1
ATOM 746 C C . GLU A 1 95 ? -1.868 8.583 2.602 1.00 95.31 95 GLU A C 1
ATOM 748 O O . GLU A 1 95 ? -2.687 8.049 3.350 1.00 95.31 95 GLU A O 1
ATOM 753 N N . THR A 1 96 ? -0.954 9.446 3.046 1.00 91.75 96 THR A N 1
ATOM 754 C CA . THR A 1 96 ? -0.855 9.834 4.457 1.00 91.75 96 THR A CA 1
ATOM 755 C C . THR A 1 96 ? -2.058 10.663 4.895 1.00 91.75 96 THR A C 1
ATOM 757 O O . THR A 1 96 ? -2.614 10.407 5.960 1.00 91.75 96 THR A O 1
ATOM 760 N N . GLU A 1 97 ? -2.471 11.631 4.079 1.00 91.00 97 GLU A N 1
ATOM 761 C CA . GLU A 1 97 ? -3.536 12.575 4.431 1.00 91.00 97 GLU A CA 1
ATOM 762 C C . GLU A 1 97 ? -4.936 11.981 4.268 1.00 91.00 97 GLU A C 1
ATOM 764 O O . GLU A 1 97 ? -5.807 12.257 5.087 1.00 91.00 97 GLU A O 1
ATOM 769 N N . CYS A 1 98 ? -5.151 11.135 3.258 1.00 91.94 98 CYS A N 1
ATOM 770 C CA . CYS A 1 98 ? -6.483 10.654 2.901 1.00 91.94 98 CYS A CA 1
ATOM 771 C C . CYS A 1 98 ? -6.684 9.170 3.204 1.00 91.94 98 CYS A C 1
ATOM 773 O O . CYS A 1 98 ? -7.653 8.805 3.869 1.00 91.94 98 CYS A O 1
ATOM 775 N N . VAL A 1 99 ? -5.776 8.295 2.760 1.00 94.25 99 VAL A N 1
ATOM 776 C CA . VAL A 1 99 ? -5.953 6.837 2.909 1.00 94.25 99 VAL A CA 1
ATOM 777 C C . VAL A 1 99 ? -5.782 6.404 4.367 1.00 94.25 99 VAL A C 1
ATOM 779 O O . VAL A 1 99 ? -6.636 5.704 4.911 1.00 94.25 99 VAL A O 1
ATOM 782 N N . LYS A 1 100 ? -4.709 6.844 5.036 1.00 92.88 100 LYS A N 1
ATOM 783 C C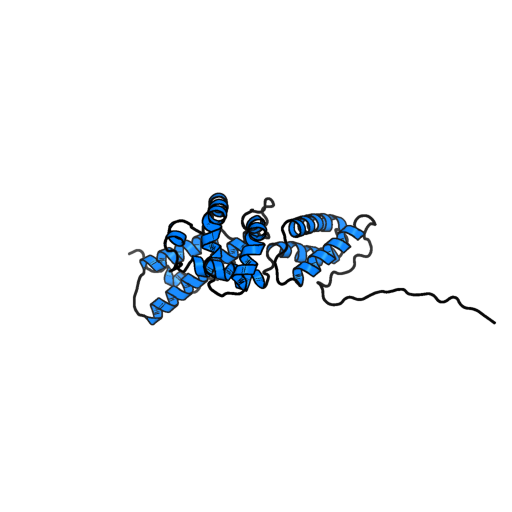A . LYS A 1 100 ? -4.483 6.537 6.461 1.00 92.88 100 LYS A CA 1
ATOM 784 C C . LYS A 1 100 ? -5.525 7.196 7.358 1.00 92.88 100 LYS A C 1
ATOM 786 O O . LYS A 1 100 ? -5.942 6.596 8.346 1.00 92.88 100 LYS A O 1
ATOM 791 N N . TYR A 1 101 ? -5.979 8.395 6.998 1.00 89.44 101 TYR A N 1
ATOM 792 C CA . TYR A 1 101 ? -7.078 9.052 7.696 1.00 89.44 101 TYR A CA 1
ATOM 793 C C . TYR A 1 101 ? -8.383 8.254 7.569 1.00 89.44 101 TYR A C 1
ATOM 795 O O . TYR A 1 101 ? -9.004 7.973 8.591 1.00 89.44 101 TYR A O 1
ATOM 803 N N . ALA A 1 102 ? -8.751 7.799 6.361 1.00 90.31 102 ALA A N 1
ATOM 804 C CA . ALA A 1 102 ? -9.911 6.925 6.157 1.00 90.31 102 ALA A CA 1
ATOM 805 C C . ALA A 1 102 ? -9.841 5.680 7.049 1.00 90.31 102 ALA A C 1
ATOM 807 O O . ALA A 1 102 ? -10.800 5.377 7.753 1.00 90.31 102 ALA A O 1
ATOM 808 N N . LEU A 1 103 ? -8.684 5.003 7.064 1.00 92.12 103 LEU A N 1
ATOM 809 C CA . LEU A 1 103 ? -8.431 3.839 7.917 1.00 92.12 103 LEU A CA 1
ATOM 810 C C . LEU A 1 103 ? -8.647 4.166 9.402 1.00 92.12 103 LEU A C 1
ATOM 812 O O . LEU A 1 103 ? -9.350 3.438 10.098 1.00 92.12 103 LEU A O 1
ATOM 816 N N . SER A 1 104 ? -8.085 5.275 9.885 1.00 89.62 104 SER A N 1
ATOM 817 C CA . SER A 1 104 ? -8.269 5.730 11.270 1.00 89.62 104 SER A CA 1
ATOM 818 C C . SER A 1 104 ? -9.743 5.957 11.613 1.00 89.62 104 SER A C 1
ATOM 820 O O . SER A 1 104 ? -10.197 5.545 12.678 1.00 89.62 104 SER A O 1
ATOM 822 N N . MET A 1 105 ? -10.505 6.551 10.694 1.00 86.19 105 MET A N 1
ATOM 823 C CA . MET A 1 105 ? -11.919 6.844 10.914 1.00 86.19 105 MET A CA 1
ATOM 824 C C . MET A 1 105 ? -12.807 5.598 10.885 1.00 86.19 105 MET A C 1
ATOM 826 O O . MET A 1 105 ? -13.723 5.491 11.695 1.00 86.19 105 MET A O 1
ATOM 830 N N . VAL A 1 106 ? -12.556 4.643 9.980 1.00 87.00 106 VAL A N 1
ATOM 831 C CA . VAL A 1 106 ? -13.324 3.383 9.973 1.00 87.00 106 VAL A CA 1
ATOM 832 C C . VAL A 1 106 ? -13.005 2.510 11.186 1.00 87.00 106 VAL A C 1
ATOM 834 O O . VAL A 1 106 ? -13.837 1.690 11.567 1.00 87.00 106 VAL A O 1
ATOM 837 N N . TYR A 1 107 ? -11.836 2.692 11.811 1.00 84.69 107 TYR A N 1
ATOM 838 C CA . TYR A 1 107 ? -11.510 2.048 13.082 1.00 84.69 107 TYR A CA 1
ATOM 839 C C . TYR A 1 107 ? -12.306 2.631 14.254 1.00 84.69 107 TYR A C 1
ATOM 841 O O . TYR A 1 107 ? -12.834 1.881 15.070 1.00 84.69 107 TYR A O 1
ATOM 849 N N . ASP A 1 108 ? -12.401 3.961 14.339 1.00 76.81 108 ASP A N 1
ATOM 850 C CA . ASP A 1 108 ? -12.949 4.689 15.495 1.00 76.81 108 ASP A CA 1
ATOM 851 C C . ASP A 1 108 ? -14.470 4.606 15.667 1.00 76.81 108 ASP A C 1
ATOM 853 O O . ASP A 1 108 ? -15.017 5.328 16.497 1.00 76.81 108 ASP A O 1
ATOM 857 N N . TYR A 1 109 ? -15.137 3.687 14.960 1.00 63.31 109 TYR A N 1
ATOM 858 C CA . TYR A 1 109 ? -16.589 3.618 14.812 1.00 63.31 109 TYR A CA 1
ATOM 859 C C . TYR A 1 109 ? -17.133 4.853 14.075 1.00 63.31 109 TYR A C 1
ATOM 861 O O . TYR A 1 109 ? -16.904 5.996 14.459 1.00 63.31 109 TYR A O 1
ATOM 869 N N . ASN A 1 110 ? -17.873 4.632 12.983 1.00 58.34 110 ASN A N 1
ATOM 870 C CA . ASN A 1 110 ? -18.539 5.724 12.276 1.00 58.34 110 ASN A CA 1
ATOM 871 C C . ASN A 1 110 ? -19.892 5.997 12.959 1.00 58.34 110 ASN A C 1
ATOM 873 O O . ASN A 1 110 ? -20.829 5.224 12.738 1.00 58.34 110 ASN A O 1
ATOM 877 N N . PRO A 1 111 ? -20.050 7.090 13.734 1.00 54.00 111 PRO A N 1
ATOM 878 C CA . PRO A 1 111 ? -21.294 7.370 14.453 1.00 54.00 111 PRO A CA 1
ATOM 879 C C . PRO A 1 111 ? -22.497 7.584 13.528 1.00 54.00 111 PRO A C 1
ATOM 881 O O . PRO A 1 111 ? -23.636 7.475 13.971 1.00 54.00 111 PRO A O 1
ATOM 884 N N . HIS A 1 112 ? -22.269 7.848 12.238 1.00 55.38 112 HIS A N 1
ATOM 885 C CA . HIS A 1 112 ? -23.332 8.006 11.249 1.00 55.38 112 HIS A CA 1
ATOM 886 C C . HIS A 1 112 ? -23.753 6.688 10.583 1.00 55.38 112 HIS A C 1
ATOM 888 O O . HIS A 1 112 ? -24.810 6.653 9.956 1.00 55.38 112 HIS A O 1
ATOM 894 N N . LYS A 1 113 ? -22.953 5.615 10.693 1.00 63.59 113 LYS A N 1
ATOM 895 C CA . LYS A 1 113 ? -23.255 4.277 10.147 1.00 63.59 113 LYS A CA 1
ATOM 896 C C . LYS A 1 113 ? -22.636 3.163 11.019 1.00 63.59 113 LYS A C 1
ATOM 898 O O . LYS A 1 113 ? -21.653 2.557 10.589 1.00 63.59 113 LYS A O 1
ATOM 903 N N . PRO A 1 114 ? -23.208 2.862 12.203 1.00 63.09 114 PRO A N 1
ATOM 904 C CA . PRO A 1 114 ? -22.762 1.769 13.081 1.00 63.09 114 PRO A CA 1
ATOM 905 C C . PRO A 1 114 ? -22.560 0.434 12.351 1.00 63.09 114 PRO A C 1
ATOM 907 O O . PRO A 1 114 ? -21.574 -0.269 12.572 1.00 63.09 114 PRO A O 1
ATOM 910 N N . GLU A 1 115 ? -23.464 0.141 11.410 1.00 70.38 115 GLU A N 1
ATOM 911 C CA . GLU A 1 115 ? -23.476 -1.083 10.603 1.00 70.38 115 GLU A CA 1
ATOM 912 C C . GLU A 1 115 ? -22.173 -1.296 9.817 1.00 70.38 115 GLU A C 1
ATOM 914 O O . GLU A 1 115 ? -21.789 -2.429 9.541 1.00 70.38 115 GLU A O 1
ATOM 919 N N . CYS A 1 116 ? -21.464 -0.220 9.460 1.00 75.56 116 CYS A N 1
ATOM 920 C CA . CYS A 1 116 ? -20.234 -0.306 8.679 1.00 75.56 116 CYS A CA 1
ATOM 921 C C . CYS A 1 116 ? -19.095 -0.986 9.446 1.00 75.56 116 CYS A C 1
ATOM 923 O O . CYS A 1 116 ? -18.436 -1.868 8.898 1.00 75.56 116 CYS A O 1
ATOM 925 N N . SER A 1 117 ? -18.869 -0.582 10.698 1.00 68.31 117 SER A N 1
ATOM 926 C CA . SER A 1 117 ? -17.815 -1.142 11.555 1.00 68.31 117 SER A CA 1
ATOM 927 C C . SER A 1 117 ? -18.156 -2.536 12.081 1.00 68.31 117 SER A C 1
ATOM 929 O O . SER A 1 117 ? -17.253 -3.307 12.386 1.00 68.31 117 SER A O 1
ATOM 931 N N . GLU A 1 118 ? -19.444 -2.871 12.170 1.00 74.69 118 GLU A N 1
ATOM 932 C CA . GLU A 1 118 ? -19.903 -4.196 12.604 1.00 74.69 118 GLU A CA 1
ATOM 933 C C . GLU A 1 118 ? -19.864 -5.227 11.468 1.00 74.69 118 GLU A C 1
ATOM 935 O O . GLU A 1 118 ? -19.586 -6.402 11.703 1.00 74.69 118 GLU A O 1
ATOM 940 N N . LYS A 1 119 ? -20.117 -4.797 10.224 1.00 83.62 119 LYS A N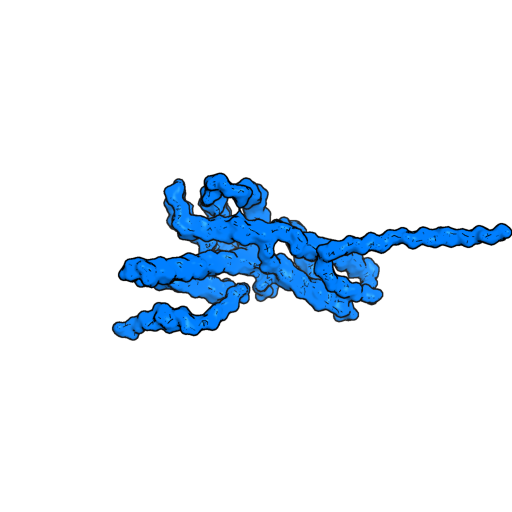 1
ATOM 941 C CA . LYS A 1 119 ? -20.214 -5.692 9.063 1.00 83.62 119 LYS A CA 1
ATOM 942 C C . LYS A 1 119 ? -18.877 -5.960 8.372 1.00 83.62 119 LYS A C 1
ATOM 944 O O . LYS A 1 119 ? -18.703 -7.031 7.790 1.00 83.62 119 LYS A O 1
ATOM 949 N N . TYR A 1 120 ? -17.954 -5.000 8.385 1.00 89.56 120 TYR A N 1
ATOM 950 C CA . TYR A 1 120 ? -16.751 -5.046 7.555 1.00 89.56 120 TYR A CA 1
ATOM 951 C C . TYR A 1 120 ? -15.469 -4.874 8.373 1.00 89.56 120 TYR A C 1
ATOM 953 O O . TYR A 1 120 ? -15.192 -3.807 8.917 1.00 89.56 120 TYR A O 1
ATOM 961 N N . ASP A 1 121 ? -14.630 -5.912 8.388 1.00 90.69 121 ASP A N 1
ATOM 962 C CA . ASP A 1 121 ? -13.307 -5.852 9.008 1.00 90.69 121 ASP A CA 1
ATOM 963 C C . ASP A 1 121 ? -12.248 -5.280 8.047 1.00 90.69 121 ASP A C 1
ATOM 965 O O . ASP A 1 121 ? -11.512 -6.016 7.384 1.00 90.69 121 ASP A O 1
ATOM 969 N N . PHE A 1 122 ? -12.130 -3.948 7.998 1.00 92.44 122 PHE A N 1
ATOM 970 C CA . PHE A 1 122 ? -11.135 -3.246 7.170 1.00 92.44 122 PHE A CA 1
ATOM 971 C C . PHE A 1 122 ? -9.677 -3.470 7.587 1.00 92.44 122 PHE A C 1
ATOM 973 O O . PHE A 1 122 ? -8.788 -2.951 6.915 1.00 92.44 122 PHE A O 1
ATOM 980 N N . PHE A 1 123 ? -9.400 -4.209 8.664 1.00 92.44 123 PHE A N 1
ATOM 981 C CA . PHE A 1 123 ? -8.039 -4.503 9.129 1.00 92.44 123 PHE A CA 1
ATOM 982 C C . PHE A 1 123 ? -7.712 -5.995 9.095 1.00 92.44 123 PHE A C 1
ATOM 984 O O . PHE A 1 123 ? -6.702 -6.411 9.662 1.00 92.44 123 PHE A O 1
ATOM 991 N N . THR A 1 124 ? -8.538 -6.796 8.422 1.00 90.25 124 THR A N 1
ATOM 992 C CA . THR A 1 124 ? -8.233 -8.205 8.194 1.00 90.25 124 THR A CA 1
ATOM 993 C C . THR A 1 124 ? -6.900 -8.375 7.455 1.00 90.25 124 THR A C 1
ATOM 995 O O . THR A 1 124 ? -6.570 -7.619 6.532 1.00 90.25 124 THR A O 1
ATOM 998 N N . THR A 1 125 ? -6.120 -9.373 7.868 1.00 86.88 125 THR A N 1
ATOM 999 C CA . THR A 1 125 ? -4.857 -9.758 7.222 1.00 86.88 125 THR A CA 1
ATOM 1000 C C . THR A 1 125 ? -5.051 -10.826 6.144 1.00 86.88 125 THR A C 1
ATOM 1002 O O . THR A 1 125 ? -4.145 -11.022 5.338 1.00 86.88 125 THR A O 1
ATOM 1005 N N . ASP A 1 126 ? -6.226 -11.464 6.075 1.00 89.56 126 ASP A N 1
ATOM 1006 C CA . ASP A 1 126 ? -6.569 -12.442 5.039 1.00 89.56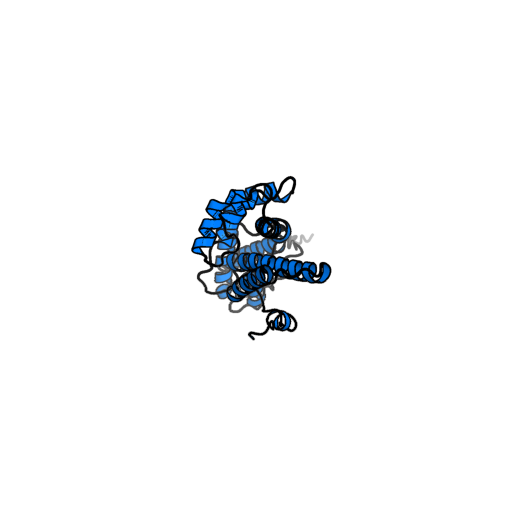 126 ASP A CA 1
ATOM 1007 C C . ASP A 1 126 ? -6.738 -11.732 3.678 1.00 89.56 126 ASP A C 1
ATOM 1009 O O . ASP A 1 126 ? -7.619 -10.876 3.546 1.00 89.56 126 ASP A O 1
ATOM 1013 N N . PRO A 1 127 ? -5.939 -12.067 2.644 1.00 88.94 127 PRO A N 1
ATOM 1014 C CA . PRO A 1 127 ? -6.006 -11.394 1.347 1.00 88.94 127 PRO A CA 1
ATOM 1015 C C . PRO A 1 127 ? -7.358 -11.521 0.626 1.00 88.94 127 PRO A C 1
ATOM 1017 O O . PRO A 1 127 ? -7.796 -10.569 -0.029 1.00 88.94 127 PRO A O 1
ATOM 1020 N N . LEU A 1 128 ? -8.029 -12.674 0.729 1.00 89.94 128 LEU A N 1
ATOM 1021 C CA . LEU A 1 128 ? -9.320 -12.920 0.077 1.00 89.94 128 LEU A CA 1
ATOM 1022 C C . LEU A 1 128 ? -10.422 -12.126 0.771 1.00 89.94 128 LEU A C 1
ATOM 1024 O O . LEU A 1 128 ? -11.217 -11.449 0.109 1.00 89.94 128 LEU A O 1
ATOM 1028 N N . LEU A 1 129 ? -10.435 -12.159 2.105 1.00 92.25 129 LEU A N 1
ATOM 1029 C CA . LEU A 1 129 ? -11.397 -11.385 2.879 1.00 92.25 129 LEU A CA 1
ATOM 1030 C C . LEU A 1 129 ? -11.156 -9.885 2.706 1.00 92.25 129 LEU A C 1
ATOM 1032 O O . LEU A 1 129 ? -12.118 -9.138 2.545 1.00 92.25 129 LEU A O 1
ATOM 1036 N N . LYS A 1 130 ? -9.894 -9.445 2.650 1.00 93.50 130 LYS A N 1
ATOM 1037 C CA . LYS A 1 130 ? -9.534 -8.041 2.423 1.00 93.50 130 LYS A CA 1
ATOM 1038 C C . LYS A 1 130 ? -10.113 -7.531 1.103 1.00 93.50 130 LYS A C 1
ATOM 1040 O O . LYS A 1 130 ? -10.794 -6.508 1.098 1.00 93.50 130 LYS A O 1
ATOM 1045 N N . LYS A 1 131 ? -9.931 -8.263 -0.004 1.00 94.81 131 LYS A N 1
ATOM 1046 C CA . LYS A 1 131 ? -10.545 -7.904 -1.298 1.00 94.81 131 LYS A CA 1
ATOM 1047 C C . LYS A 1 131 ? -12.063 -7.753 -1.188 1.00 94.81 131 LYS A C 1
ATOM 1049 O O . LYS A 1 131 ? -12.608 -6.745 -1.634 1.00 94.81 131 LYS A O 1
ATOM 1054 N N . LYS A 1 132 ? -12.733 -8.724 -0.560 1.00 94.88 132 LYS A N 1
ATOM 1055 C CA . LYS A 1 132 ? -14.190 -8.709 -0.373 1.00 94.88 132 LYS A CA 1
ATOM 1056 C C . LYS A 1 132 ? -14.651 -7.514 0.466 1.00 94.88 132 LYS A C 1
ATOM 1058 O O . LYS A 1 132 ? -15.565 -6.803 0.062 1.00 94.88 132 LYS A O 1
ATOM 1063 N N . VAL A 1 133 ? -13.997 -7.272 1.599 1.00 94.69 133 VAL A N 1
ATOM 1064 C CA . VAL A 1 133 ? -14.322 -6.186 2.532 1.00 94.69 133 VAL A CA 1
ATOM 1065 C C . VAL A 1 133 ? -14.224 -4.823 1.859 1.00 94.69 133 VAL A C 1
ATOM 1067 O O . VAL A 1 133 ? -15.135 -4.014 1.997 1.00 94.69 133 VAL A O 1
ATOM 1070 N N . PHE A 1 134 ? -13.156 -4.554 1.110 1.00 95.06 134 PHE A N 1
ATOM 1071 C CA . PHE A 1 134 ? -13.007 -3.262 0.441 1.00 95.06 134 PHE A CA 1
ATOM 1072 C C . PHE A 1 134 ? -13.949 -3.128 -0.767 1.00 95.06 134 PHE A C 1
ATOM 1074 O O . PHE A 1 134 ? -14.474 -2.048 -1.012 1.00 95.06 134 PHE A O 1
ATOM 1081 N N . ALA A 1 135 ? -14.271 -4.216 -1.470 1.00 94.81 135 ALA A N 1
ATOM 1082 C CA . ALA A 1 135 ? -15.275 -4.172 -2.533 1.00 94.81 135 ALA A CA 1
ATOM 1083 C C . ALA A 1 135 ? -16.692 -3.884 -1.992 1.00 94.81 135 ALA A C 1
ATOM 1085 O O . ALA A 1 135 ? -17.350 -2.940 -2.428 1.00 94.81 135 ALA A O 1
ATOM 1086 N N . GLU A 1 136 ? -17.161 -4.669 -1.020 1.00 94.31 136 GLU A N 1
ATOM 1087 C CA . GLU A 1 136 ? -18.524 -4.572 -0.472 1.00 94.31 136 GLU A CA 1
ATOM 1088 C C . GLU A 1 136 ? -18.692 -3.413 0.524 1.00 94.31 136 GLU A C 1
ATOM 1090 O O . GLU A 1 136 ? -19.792 -2.883 0.707 1.00 94.31 136 GLU A O 1
ATOM 1095 N N . GLY A 1 137 ? -17.602 -3.021 1.183 1.00 92.00 137 GLY A N 1
ATOM 1096 C CA . GLY A 1 137 ? -17.528 -1.946 2.166 1.00 92.00 137 GLY A CA 1
ATOM 1097 C C . GLY A 1 137 ? -17.072 -0.605 1.589 1.00 92.00 137 GLY A C 1
ATOM 1098 O O . GLY A 1 137 ? -16.832 0.323 2.359 1.00 92.00 137 GLY A O 1
ATOM 1099 N N . LYS A 1 138 ? -16.963 -0.460 0.261 1.00 92.56 138 LYS A N 1
ATOM 1100 C CA . LYS A 1 138 ? -16.497 0.769 -0.406 1.00 92.56 138 LYS A CA 1
ATOM 1101 C C . LYS A 1 138 ? -17.148 2.037 0.147 1.00 92.56 138 LYS A C 1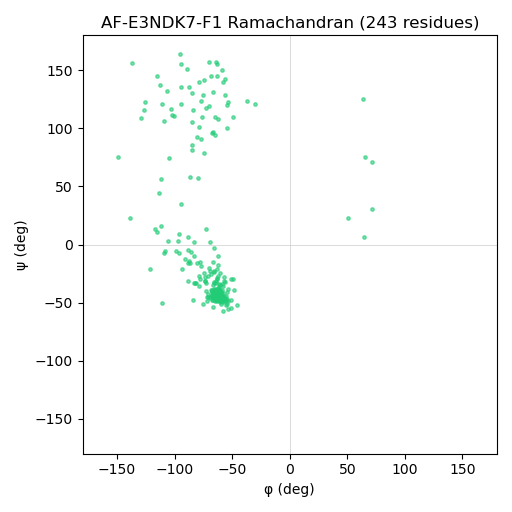
ATOM 1103 O O . LYS A 1 138 ? -16.454 2.959 0.565 1.00 92.56 138 LYS A O 1
ATOM 1108 N N . GLU A 1 139 ? -18.477 2.068 0.219 1.00 89.06 139 GLU A N 1
ATOM 1109 C CA . GLU A 1 139 ? -19.189 3.239 0.740 1.00 89.06 139 GLU A CA 1
ATOM 1110 C C . GLU A 1 139 ? -18.921 3.471 2.230 1.00 89.06 139 GLU A C 1
ATOM 1112 O O . GLU A 1 139 ? -18.847 4.614 2.658 1.00 89.06 139 GLU A O 1
ATOM 1117 N N . CYS A 1 140 ? -18.696 2.427 3.027 1.00 87.31 140 CYS A N 1
ATOM 1118 C CA . CYS A 1 140 ? -18.308 2.585 4.429 1.00 87.31 140 CYS A CA 1
ATOM 1119 C C . CYS A 1 140 ? -16.922 3.224 4.581 1.00 87.31 140 CYS A C 1
ATOM 1121 O O . CYS A 1 140 ? -16.731 4.065 5.458 1.00 87.31 140 CYS A O 1
ATOM 1123 N N . PHE A 1 141 ? -15.982 2.870 3.704 1.00 89.56 141 PHE A N 1
ATOM 1124 C CA . PHE A 1 141 ? -14.638 3.444 3.685 1.00 89.56 141 PHE A CA 1
ATOM 1125 C C . PHE A 1 141 ? -14.606 4.888 3.166 1.00 89.56 141 PHE A C 1
ATOM 1127 O O . PHE A 1 141 ? -13.803 5.693 3.630 1.00 89.56 141 PHE A O 1
ATOM 1134 N N . LEU A 1 142 ? -15.488 5.227 2.221 1.00 87.62 142 LEU A N 1
ATOM 1135 C CA . LEU A 1 142 ? -15.569 6.557 1.605 1.00 87.62 142 LEU A CA 1
ATOM 1136 C C . LEU A 1 142 ? -16.467 7.549 2.361 1.00 87.62 142 LEU A C 1
ATOM 1138 O O . LEU A 1 142 ? -16.413 8.740 2.085 1.00 87.62 142 LEU A O 1
ATOM 1142 N N . ASN A 1 143 ? -17.304 7.089 3.290 1.00 76.06 143 ASN A N 1
ATOM 1143 C CA . ASN A 1 143 ? -18.245 7.927 4.039 1.00 76.06 143 ASN A CA 1
ATOM 1144 C C . ASN A 1 143 ? -17.706 8.679 5.284 1.00 76.06 143 ASN A C 1
ATOM 1146 O O . ASN A 1 143 ? -18.452 9.510 5.798 1.00 76.06 143 ASN A O 1
ATOM 1150 N N . PRO A 1 144 ? -16.487 8.469 5.831 1.00 63.78 144 PRO A N 1
ATOM 1151 C CA . PRO A 1 144 ? -16.049 9.217 7.017 1.00 63.78 144 PRO A CA 1
ATOM 1152 C C . PRO A 1 144 ? -15.782 10.716 6.810 1.00 63.78 144 PRO A C 1
ATOM 1154 O O . PRO A 1 144 ? -15.342 11.390 7.737 1.00 63.78 144 PRO A O 1
ATOM 1157 N N . PHE A 1 145 ? -16.002 11.240 5.608 1.00 62.31 145 PHE A N 1
ATOM 1158 C CA . PHE A 1 145 ? -15.497 12.533 5.176 1.00 62.31 145 PHE A CA 1
ATOM 1159 C C . PHE A 1 145 ? -16.610 13.567 4.980 1.00 62.31 145 PHE A C 1
ATOM 1161 O O . PHE A 1 145 ? -16.709 14.149 3.911 1.00 62.31 145 PHE A O 1
ATOM 1168 N N . TYR A 1 146 ? -17.441 13.861 5.981 1.00 55.78 146 TYR A N 1
ATOM 1169 C CA . TYR A 1 146 ? -18.259 15.075 5.865 1.00 55.78 146 TYR A CA 1
ATOM 1170 C C . TYR A 1 146 ? -17.323 16.300 5.860 1.00 55.78 146 TYR A C 1
ATOM 1172 O O . TYR A 1 146 ? -16.706 16.618 6.876 1.00 55.78 146 TYR A O 1
ATOM 1180 N N . SER A 1 147 ? -17.203 16.969 4.707 1.00 58.88 147 SER A N 1
ATOM 1181 C CA . SER A 1 147 ? -16.457 18.228 4.514 1.00 58.88 147 SER A CA 1
ATOM 1182 C C . SER A 1 147 ? -14.921 18.136 4.564 1.00 58.88 147 SER A C 1
ATOM 1184 O O . SER A 1 147 ? -14.260 19.105 4.942 1.00 58.88 147 SER A O 1
ATOM 1186 N N . ASN A 1 148 ? -14.324 17.008 4.164 1.00 72.25 148 ASN A N 1
ATOM 1187 C CA . ASN A 1 148 ? -12.864 16.874 4.048 1.00 72.25 148 ASN A CA 1
ATOM 1188 C C . ASN A 1 148 ? -12.434 16.871 2.560 1.00 72.25 148 ASN A C 1
ATOM 1190 O O . ASN A 1 148 ? -13.010 16.108 1.784 1.00 72.25 148 ASN A O 1
ATOM 1194 N N . PRO A 1 149 ? -11.409 17.654 2.152 1.00 76.12 149 PRO A N 1
ATOM 1195 C CA . PRO A 1 149 ? -10.867 17.653 0.783 1.00 76.12 149 PRO A CA 1
ATOM 1196 C C . PRO A 1 149 ? -10.540 16.260 0.219 1.00 76.12 149 PRO A C 1
ATOM 1198 O O . PRO A 1 149 ? -10.659 16.023 -0.981 1.00 76.12 149 PRO A O 1
ATOM 1201 N N . CYS A 1 150 ? -10.189 15.314 1.091 1.00 85.00 150 CYS A N 1
ATOM 1202 C CA . CYS A 1 150 ? -9.910 13.932 0.731 1.00 85.00 150 CYS A CA 1
ATOM 1203 C C . CYS A 1 150 ? -11.120 13.157 0.196 1.00 85.00 150 CYS A C 1
ATOM 1205 O O . CYS A 1 150 ? -10.910 12.166 -0.498 1.00 85.00 150 CYS A O 1
ATOM 1207 N N . GLU A 1 151 ? -12.361 13.555 0.502 1.00 83.12 151 GLU A N 1
ATOM 1208 C CA . GLU A 1 151 ? -13.560 12.801 0.111 1.00 83.12 151 GLU A CA 1
ATOM 1209 C C . GLU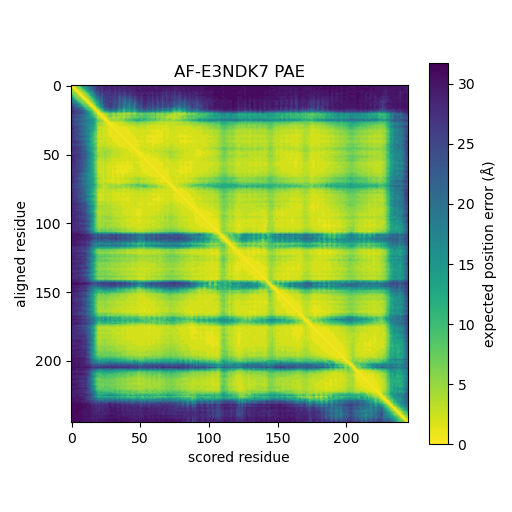 A 1 151 ? -13.628 12.612 -1.407 1.00 83.12 151 GLU A C 1
ATOM 1211 O O . GLU A 1 151 ? -13.680 11.489 -1.917 1.00 83.12 151 GLU A O 1
ATOM 1216 N N . GLN A 1 152 ? -13.605 13.731 -2.133 1.00 86.50 152 GLN A N 1
ATOM 1217 C CA . GLN A 1 152 ? -13.779 13.745 -3.578 1.00 86.50 152 GLN A CA 1
ATOM 1218 C C . GLN A 1 152 ? -12.595 13.067 -4.271 1.00 86.50 152 GLN A C 1
ATOM 1220 O O . GLN A 1 152 ? -12.782 12.258 -5.186 1.00 86.50 152 GLN A O 1
ATOM 1225 N N . GLU A 1 153 ? -11.377 13.356 -3.814 1.00 88.94 153 GLU A N 1
ATOM 1226 C CA . GLU A 1 153 ? -10.164 12.781 -4.387 1.00 88.94 153 GLU A CA 1
ATOM 1227 C C . GLU A 1 153 ? -10.102 11.266 -4.174 1.00 88.94 153 GLU A C 1
ATOM 1229 O O . GLU A 1 153 ? -9.908 10.519 -5.138 1.00 88.94 153 GLU A O 1
ATOM 1234 N N . LEU A 1 154 ? -10.336 10.794 -2.946 1.00 90.69 154 LEU A N 1
ATOM 1235 C CA . LEU A 1 154 ? -10.327 9.370 -2.627 1.00 90.69 154 LEU A CA 1
ATOM 1236 C C . LEU A 1 154 ? -11.438 8.627 -3.356 1.00 90.69 154 LEU A C 1
ATOM 1238 O O . LEU A 1 154 ? -11.168 7.572 -3.926 1.00 90.69 154 LEU A O 1
ATOM 1242 N N . ARG A 1 155 ? -12.650 9.189 -3.425 1.00 92.38 155 ARG A N 1
ATOM 1243 C CA . ARG A 1 155 ? -13.758 8.596 -4.185 1.00 92.38 155 ARG A CA 1
ATOM 1244 C C . ARG A 1 155 ? -13.411 8.457 -5.667 1.00 92.38 155 ARG A C 1
ATOM 1246 O O . ARG A 1 155 ? -13.654 7.397 -6.238 1.00 92.38 155 ARG A O 1
ATOM 1253 N N . SER A 1 156 ? -12.801 9.479 -6.272 1.00 92.25 156 SER A N 1
ATOM 1254 C CA . SER A 1 156 ? -12.426 9.455 -7.696 1.00 92.25 156 SER A CA 1
ATOM 1255 C C . SER A 1 156 ? -11.308 8.457 -8.029 1.00 92.25 156 SER A C 1
ATOM 1257 O O . SER A 1 156 ? -11.222 7.986 -9.160 1.00 92.25 156 SER A O 1
ATOM 1259 N N . LYS A 1 157 ? -10.456 8.117 -7.053 1.00 93.62 157 LYS A N 1
ATOM 1260 C CA . LYS A 1 157 ? -9.284 7.243 -7.240 1.00 93.62 157 LYS A CA 1
ATOM 1261 C C . LYS A 1 157 ? -9.446 5.858 -6.617 1.00 93.62 157 LYS A C 1
ATOM 1263 O O . LYS A 1 157 ? -8.574 5.014 -6.810 1.00 93.62 157 LYS A O 1
ATOM 1268 N N . TYR A 1 158 ? -10.534 5.614 -5.889 1.00 95.12 158 TYR A N 1
ATOM 1269 C CA . TYR A 1 158 ? -10.703 4.445 -5.027 1.00 95.12 158 TYR A CA 1
ATOM 1270 C C . TYR A 1 158 ? -10.408 3.126 -5.741 1.00 95.12 158 TYR A C 1
ATOM 1272 O O . TYR A 1 158 ? -9.548 2.375 -5.296 1.00 95.12 158 TYR A O 1
ATOM 1280 N N . ASP A 1 159 ? -11.077 2.869 -6.867 1.00 95.88 159 ASP A N 1
ATOM 1281 C CA . ASP A 1 159 ? -10.974 1.579 -7.560 1.00 95.88 159 ASP A CA 1
ATOM 1282 C C . ASP A 1 159 ? -9.553 1.341 -8.086 1.00 95.88 159 ASP A C 1
ATOM 1284 O O . ASP A 1 159 ? -8.987 0.261 -7.921 1.00 95.88 159 ASP A O 1
ATOM 1288 N N . SER A 1 160 ? -8.933 2.392 -8.628 1.00 95.12 160 SER A N 1
ATOM 1289 C CA . SER A 1 160 ? -7.542 2.372 -9.081 1.00 95.12 160 SER A CA 1
ATOM 1290 C C . SER A 1 160 ? -6.582 2.047 -7.932 1.00 95.12 160 SER A C 1
ATOM 1292 O O . SER A 1 160 ? -5.716 1.189 -8.083 1.00 95.12 160 SER A O 1
ATOM 1294 N N . LEU A 1 161 ? -6.732 2.699 -6.777 1.00 95.50 161 LEU A N 1
ATOM 1295 C CA . LEU A 1 161 ? -5.871 2.474 -5.612 1.00 95.50 161 LEU A CA 1
ATOM 1296 C C . LEU A 1 161 ? -6.068 1.081 -5.022 1.00 95.50 161 LEU A C 1
ATOM 1298 O O . LEU A 1 161 ? -5.099 0.363 -4.785 1.00 95.50 161 LEU A O 1
ATOM 1302 N N . MET A 1 162 ? -7.323 0.682 -4.819 1.00 96.50 162 MET A N 1
ATOM 1303 C CA . MET A 1 162 ? -7.660 -0.615 -4.242 1.00 96.50 162 MET A CA 1
ATOM 1304 C C . MET A 1 162 ? -7.206 -1.769 -5.133 1.00 96.50 162 MET A C 1
ATOM 1306 O O . MET A 1 162 ? -6.769 -2.792 -4.613 1.00 96.50 162 MET A O 1
ATOM 1310 N N . SER A 1 163 ? -7.214 -1.609 -6.460 1.00 95.56 163 SER A N 1
ATOM 1311 C CA . SER A 1 163 ? -6.674 -2.638 -7.358 1.00 95.56 163 SER A CA 1
ATOM 1312 C C . SER A 1 163 ? -5.194 -2.957 -7.084 1.00 95.56 163 SER A C 1
ATOM 1314 O O . SER A 1 163 ? -4.796 -4.120 -7.164 1.00 95.56 163 SER A O 1
ATOM 1316 N N . LEU A 1 164 ? -4.402 -1.956 -6.675 1.00 94.94 164 LEU A N 1
ATOM 1317 C CA . LEU A 1 164 ? -2.996 -2.118 -6.292 1.00 94.94 164 LEU A CA 1
ATOM 1318 C C . LEU A 1 164 ? -2.844 -2.571 -4.836 1.00 94.94 164 LEU A C 1
ATOM 1320 O O . LEU A 1 164 ? -2.108 -3.510 -4.549 1.00 94.94 164 LEU A O 1
ATOM 1324 N N . TYR A 1 165 ? -3.540 -1.921 -3.906 1.00 95.94 165 TYR A N 1
ATOM 1325 C CA . TYR A 1 165 ? -3.401 -2.175 -2.468 1.00 95.94 165 TYR A CA 1
ATOM 1326 C C . TYR A 1 165 ? -3.954 -3.518 -2.003 1.00 95.94 165 TYR A C 1
ATOM 1328 O O . TYR A 1 165 ? -3.612 -3.979 -0.916 1.00 95.94 165 TYR A O 1
ATOM 1336 N N . LEU A 1 166 ? -4.836 -4.130 -2.789 1.00 94.94 166 LEU A N 1
ATOM 1337 C CA . LEU A 1 166 ? -5.491 -5.386 -2.436 1.00 94.94 166 LEU A CA 1
ATOM 1338 C C . LEU A 1 166 ? -4.936 -6.578 -3.218 1.00 94.94 166 LEU A C 1
ATOM 1340 O O . LEU A 1 166 ? -5.434 -7.688 -3.049 1.00 94.94 166 LEU A O 1
ATOM 1344 N N . THR A 1 167 ? -3.912 -6.376 -4.049 1.00 91.38 167 THR A N 1
ATOM 1345 C CA . THR A 1 167 ? -3.297 -7.433 -4.861 1.00 91.38 167 THR A CA 1
ATOM 1346 C C . THR A 1 167 ? -1.905 -7.767 -4.324 1.00 91.38 167 THR A C 1
ATOM 1348 O O . THR A 1 167 ? -0.989 -6.968 -4.511 1.00 91.38 167 THR A O 1
ATOM 1351 N N . PRO A 1 168 ? -1.728 -8.923 -3.653 1.00 88.31 168 PRO A N 1
ATOM 1352 C CA . PRO A 1 168 ? -0.421 -9.359 -3.170 1.00 88.31 168 PRO A CA 1
ATOM 1353 C C . PRO A 1 168 ? 0.596 -9.501 -4.306 1.00 88.31 168 PRO A C 1
ATOM 1355 O O . PRO A 1 168 ? 0.228 -9.840 -5.431 1.00 88.31 168 PRO A O 1
ATOM 1358 N N . SER A 1 169 ? 1.876 -9.286 -4.000 1.00 82.62 169 SER A N 1
ATOM 1359 C CA . SER A 1 169 ? 2.955 -9.575 -4.946 1.00 82.62 169 SER A CA 1
ATOM 1360 C C . SER A 1 169 ? 3.202 -11.079 -5.062 1.00 82.62 169 SER A C 1
ATOM 1362 O O . SER A 1 169 ? 3.183 -11.795 -4.062 1.00 82.62 169 SER A O 1
ATOM 1364 N N . GLU A 1 170 ? 3.488 -11.552 -6.273 1.00 77.56 170 GLU A N 1
ATOM 1365 C CA . GLU A 1 170 ? 3.820 -12.960 -6.546 1.00 77.56 170 GLU A CA 1
ATOM 1366 C C . GLU A 1 170 ? 5.318 -13.269 -6.374 1.00 77.56 170 GLU A C 1
ATOM 1368 O O . GLU A 1 170 ? 5.709 -14.426 -6.264 1.00 77.56 170 GLU A O 1
ATOM 1373 N N . ASP A 1 171 ? 6.171 -12.242 -6.330 1.00 74.00 171 ASP A N 1
ATOM 1374 C CA . ASP A 1 171 ? 7.636 -12.380 -6.298 1.00 74.00 171 ASP A CA 1
ATOM 1375 C C . ASP A 1 171 ? 8.214 -12.642 -4.894 1.00 74.00 171 ASP A C 1
ATOM 1377 O O . ASP A 1 171 ? 9.433 -12.729 -4.732 1.00 74.00 171 ASP A O 1
ATOM 1381 N N . GLY A 1 172 ? 7.356 -12.755 -3.872 1.00 71.88 172 GLY A N 1
ATOM 1382 C CA . GLY A 1 172 ? 7.753 -12.968 -2.477 1.00 71.88 172 GLY A CA 1
ATOM 1383 C C . GLY A 1 172 ? 8.544 -11.807 -1.861 1.00 71.88 172 GLY A C 1
ATOM 1384 O O . GLY A 1 172 ? 9.033 -11.932 -0.736 1.00 71.88 172 GLY A O 1
ATOM 1385 N N . LYS A 1 173 ? 8.690 -10.680 -2.575 1.00 79.25 173 LYS A N 1
ATOM 1386 C CA . LYS A 1 173 ? 9.343 -9.473 -2.068 1.00 79.25 173 LYS A CA 1
ATOM 1387 C C . LYS A 1 173 ? 8.311 -8.608 -1.347 1.00 79.25 173 LYS A C 1
ATOM 1389 O O . LYS A 1 173 ? 7.225 -8.353 -1.857 1.00 79.25 173 LYS A O 1
ATOM 1394 N N . TYR A 1 174 ? 8.686 -8.095 -0.178 1.00 84.06 174 TYR A N 1
ATOM 1395 C CA . TYR A 1 174 ? 7.851 -7.192 0.621 1.00 84.06 174 TYR A CA 1
ATOM 1396 C C . TYR A 1 174 ? 8.040 -5.740 0.196 1.00 84.06 174 TYR A C 1
ATOM 1398 O O . TYR A 1 174 ? 8.494 -4.905 0.978 1.00 84.06 174 TYR A O 1
ATOM 1406 N N . ASN A 1 175 ? 7.785 -5.444 -1.073 1.00 88.9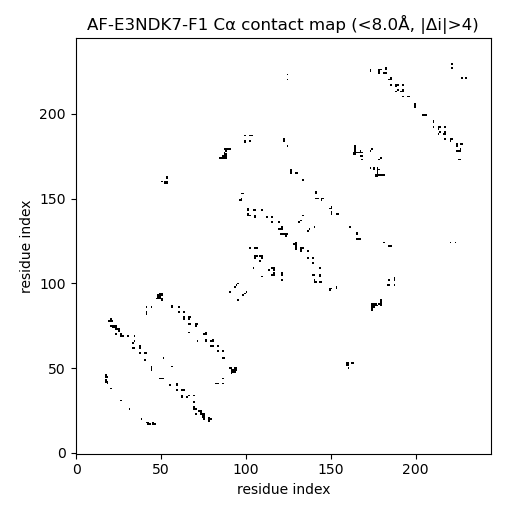4 175 ASN A N 1
ATOM 1407 C CA . ASN A 1 175 ? 7.993 -4.112 -1.628 1.00 88.94 175 ASN A CA 1
ATOM 1408 C C . ASN A 1 175 ? 6.874 -3.645 -2.573 1.00 88.94 175 ASN A C 1
ATOM 1410 O O . ASN A 1 175 ? 7.081 -2.748 -3.395 1.00 88.94 175 ASN A O 1
ATOM 1414 N N . SER A 1 176 ? 5.678 -4.215 -2.433 1.00 93.00 176 SER A N 1
ATOM 1415 C CA . SER A 1 176 ? 4.514 -3.885 -3.253 1.00 93.00 176 SER A CA 1
ATOM 1416 C C . SER A 1 176 ? 3.595 -2.831 -2.609 1.00 93.00 176 SER A C 1
ATOM 1418 O O . SER A 1 176 ? 3.648 -2.600 -1.395 1.00 93.00 176 SER A O 1
ATOM 1420 N N . PRO A 1 177 ? 2.690 -2.214 -3.396 1.00 95.25 177 PRO A N 1
ATOM 1421 C CA . PRO A 1 177 ? 1.616 -1.380 -2.865 1.00 95.25 177 PRO A CA 1
ATOM 1422 C C . PRO A 1 177 ? 0.730 -2.108 -1.848 1.00 95.25 177 PRO A C 1
ATOM 1424 O O . PRO A 1 177 ? 0.252 -1.475 -0.907 1.00 95.25 177 PRO A O 1
ATOM 1427 N N . TYR A 1 178 ? 0.541 -3.423 -1.999 1.00 94.12 178 TYR A N 1
ATOM 1428 C CA . TYR A 1 178 ? -0.174 -4.251 -1.027 1.00 94.12 178 TYR A CA 1
ATOM 1429 C C . TYR A 1 178 ? 0.530 -4.264 0.332 1.00 94.12 178 TYR A C 1
ATOM 1431 O O . TYR A 1 178 ? -0.100 -3.995 1.357 1.00 94.12 178 TYR A O 1
ATOM 1439 N N . ASP A 1 179 ? 1.846 -4.489 0.345 1.00 92.44 179 ASP A N 1
ATOM 1440 C CA . ASP A 1 179 ? 2.635 -4.503 1.582 1.00 92.44 179 ASP A CA 1
ATOM 1441 C C . ASP A 1 179 ? 2.590 -3.136 2.273 1.00 92.44 179 ASP A C 1
ATOM 1443 O O . ASP A 1 179 ? 2.398 -3.039 3.490 1.00 92.44 179 ASP A O 1
ATOM 1447 N N . LYS A 1 180 ? 2.720 -2.057 1.487 1.00 94.50 180 LYS A N 1
ATOM 1448 C CA . LYS A 1 180 ? 2.593 -0.677 1.975 1.00 94.50 180 LYS A CA 1
ATOM 1449 C C . LYS A 1 180 ? 1.225 -0.426 2.601 1.00 94.50 180 LYS A C 1
ATOM 1451 O O . LYS A 1 180 ? 1.140 0.157 3.683 1.00 94.50 180 LYS A O 1
ATOM 1456 N N . PHE A 1 181 ? 0.157 -0.858 1.942 1.00 95.50 181 PHE A N 1
ATOM 1457 C CA . PHE A 1 181 ? -1.191 -0.670 2.457 1.00 95.50 181 PHE A CA 1
ATOM 1458 C C . PHE A 1 181 ? -1.424 -1.467 3.743 1.00 95.50 181 PHE A C 1
ATOM 1460 O O . PHE A 1 181 ? -1.965 -0.931 4.710 1.00 95.50 181 PHE A O 1
ATOM 1467 N N . GLN A 1 182 ? -0.928 -2.704 3.812 1.00 93.44 182 GLN A N 1
ATOM 1468 C CA . GLN A 1 182 ? -0.972 -3.495 5.039 1.00 93.44 182 GLN A CA 1
ATOM 1469 C C . GLN A 1 182 ? -0.206 -2.824 6.182 1.00 93.44 182 GLN A C 1
ATOM 1471 O O . GLN A 1 182 ? -0.704 -2.765 7.307 1.00 93.44 182 GLN A O 1
ATOM 1476 N N . LYS A 1 183 ? 0.956 -2.228 5.896 1.00 93.25 183 LYS A N 1
ATOM 1477 C CA . LYS A 1 183 ? 1.675 -1.408 6.874 1.00 93.25 183 LYS A CA 1
ATOM 1478 C C . LYS A 1 183 ? 0.810 -0.257 7.391 1.00 93.25 183 LYS A C 1
ATOM 1480 O O . LYS A 1 183 ? 0.777 -0.042 8.599 1.00 93.25 183 LYS A O 1
ATOM 1485 N N . PHE A 1 184 ? 0.086 0.458 6.527 1.00 95.38 184 PHE A N 1
ATOM 1486 C CA . PHE A 1 184 ? -0.821 1.522 6.974 1.00 95.38 184 PHE A CA 1
ATOM 1487 C C . PHE A 1 184 ? -1.922 1.009 7.901 1.00 95.38 184 PHE A C 1
ATOM 1489 O O . PHE A 1 184 ? -2.18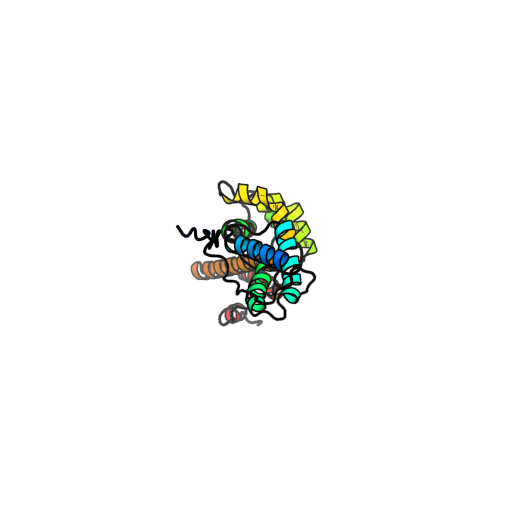1 1.641 8.925 1.00 95.38 184 PHE A O 1
ATOM 1496 N N . GLN A 1 185 ? -2.535 -0.135 7.578 1.00 94.56 185 GLN A N 1
ATOM 1497 C CA . GLN A 1 185 ? -3.536 -0.773 8.440 1.00 94.56 185 GLN A CA 1
ATOM 1498 C C . GLN A 1 185 ? -2.950 -1.039 9.838 1.00 94.56 185 GLN A C 1
ATOM 1500 O O . GLN A 1 185 ? -3.537 -0.646 10.846 1.00 94.56 185 GLN A O 1
ATOM 1505 N N . CYS A 1 186 ? -1.756 -1.627 9.910 1.00 93.44 186 CYS A N 1
ATOM 1506 C CA . CYS A 1 186 ? -1.108 -1.936 11.183 1.00 93.44 186 CYS A CA 1
ATOM 1507 C C . CYS A 1 186 ? -0.655 -0.688 11.955 1.00 93.44 186 CYS A C 1
ATOM 1509 O O . CYS A 1 186 ? -0.790 -0.640 13.175 1.00 93.44 186 CYS A O 1
ATOM 1511 N N . GLU A 1 187 ? -0.141 0.339 11.275 1.00 93.81 187 GLU A N 1
ATOM 1512 C CA . GLU A 1 187 ? 0.241 1.603 11.917 1.00 93.81 187 GLU A CA 1
ATOM 1513 C C . GLU A 1 187 ? -0.961 2.291 12.567 1.00 93.81 187 GLU A C 1
ATOM 1515 O O . GLU A 1 187 ? -0.829 2.818 13.671 1.00 93.81 187 GLU A O 1
ATOM 1520 N N . VAL A 1 188 ? -2.134 2.241 11.930 1.00 93.38 188 VAL A N 1
ATOM 1521 C CA . VAL A 1 188 ? -3.374 2.746 12.528 1.00 93.38 188 VAL A CA 1
ATOM 1522 C C . VAL A 1 188 ? -3.745 1.932 13.769 1.00 93.38 188 VAL A C 1
ATOM 1524 O O . VAL A 1 188 ? -3.979 2.530 14.814 1.00 93.38 188 VAL A O 1
ATOM 1527 N N . LEU A 1 189 ? -3.724 0.593 13.714 1.00 91.94 189 LEU A N 1
ATOM 1528 C CA . LEU A 1 189 ? -3.996 -0.244 14.897 1.00 91.94 189 LEU A CA 1
ATOM 1529 C C . LEU A 1 189 ? -3.069 0.098 16.075 1.00 91.94 189 LEU A C 1
ATOM 1531 O O . LEU A 1 189 ? -3.534 0.268 17.202 1.00 91.94 189 LEU A O 1
ATOM 1535 N N . LEU A 1 190 ? -1.773 0.268 15.801 1.00 92.06 190 LEU A N 1
ATOM 1536 C CA . LEU A 1 190 ? -0.779 0.623 16.814 1.00 92.06 190 LEU A CA 1
ATOM 1537 C C . LEU A 1 190 ? -1.014 2.012 17.403 1.00 92.06 190 LEU A C 1
ATOM 1539 O O . LEU A 1 190 ? -0.935 2.175 18.616 1.00 92.06 190 LEU A O 1
ATOM 1543 N N . GLN A 1 191 ? -1.340 3.003 16.571 1.00 92.12 191 GLN A N 1
ATOM 1544 C CA . GLN A 1 191 ? -1.685 4.342 17.054 1.00 92.12 191 GLN A CA 1
ATOM 1545 C C . GLN A 1 191 ? -2.903 4.304 17.980 1.00 92.12 191 GLN A C 1
ATOM 1547 O O . GLN A 1 191 ? -2.900 4.952 19.023 1.00 92.12 191 GLN A O 1
ATOM 1552 N N . LYS A 1 192 ? -3.923 3.511 17.639 1.00 89.75 192 LYS A N 1
ATOM 1553 C CA . LYS A 1 192 ? -5.135 3.369 18.456 1.00 89.75 192 LYS A CA 1
ATOM 1554 C C . LYS A 1 192 ? -4.860 2.667 19.776 1.00 89.75 192 LYS A C 1
ATOM 1556 O O . LYS A 1 192 ? -5.382 3.093 20.805 1.00 89.75 192 LYS A O 1
ATOM 1561 N N . LEU A 1 193 ? -4.015 1.639 19.763 1.00 90.44 193 LEU A N 1
ATOM 1562 C CA . LEU A 1 193 ? -3.535 0.992 20.979 1.00 90.44 193 LEU A CA 1
ATOM 1563 C C . LEU A 1 193 ? -2.778 1.984 21.875 1.00 90.44 193 LEU A C 1
ATOM 1565 O O . LEU A 1 193 ? -3.095 2.094 23.058 1.00 90.44 193 LEU A O 1
ATOM 1569 N N . ASP A 1 194 ? -1.832 2.741 21.313 1.00 89.19 194 ASP A N 1
ATOM 1570 C CA . ASP A 1 194 ? -1.053 3.747 22.047 1.00 89.19 194 ASP A CA 1
ATOM 1571 C C . ASP A 1 194 ? -1.973 4.824 22.664 1.00 89.19 194 ASP A C 1
ATOM 1573 O O . ASP A 1 194 ? -1.821 5.171 23.840 1.00 89.19 194 ASP A O 1
ATOM 1577 N N . SER A 1 195 ? -2.977 5.304 21.916 1.00 88.81 195 SER A N 1
ATOM 1578 C CA . SER A 1 195 ? -3.995 6.235 22.424 1.00 88.81 195 SER A CA 1
ATOM 1579 C C . SER A 1 195 ? -4.831 5.631 23.555 1.00 88.81 195 SER A C 1
ATOM 1581 O O . SER A 1 195 ? -5.043 6.295 24.565 1.00 88.81 195 SER A O 1
ATOM 1583 N N . ALA A 1 196 ? -5.263 4.372 23.438 1.00 86.31 196 ALA A N 1
ATOM 1584 C CA . ALA A 1 196 ? -6.027 3.702 24.491 1.00 86.31 196 ALA A CA 1
ATOM 1585 C C . ALA A 1 196 ? -5.212 3.527 25.786 1.00 86.31 196 ALA A C 1
ATOM 1587 O O . ALA A 1 196 ? -5.742 3.735 26.879 1.00 86.31 196 ALA A O 1
ATOM 1588 N N . ILE A 1 197 ? -3.916 3.206 25.676 1.00 86.69 197 ILE A N 1
ATOM 1589 C CA . ILE A 1 197 ? -3.000 3.127 26.826 1.00 86.69 197 ILE A CA 1
ATOM 1590 C C . ILE A 1 197 ? -2.867 4.498 27.503 1.00 86.69 197 ILE A C 1
ATOM 1592 O O . ILE A 1 197 ? -2.939 4.592 28.731 1.00 86.69 197 ILE A O 1
ATOM 1596 N N . ALA A 1 198 ? -2.678 5.566 26.722 1.00 86.56 198 ALA A N 1
ATOM 1597 C CA . ALA A 1 198 ? -2.570 6.925 27.251 1.00 86.56 198 ALA A CA 1
ATOM 1598 C C . ALA A 1 198 ? -3.858 7.368 27.968 1.00 86.56 198 ALA A C 1
ATOM 1600 O O . ALA A 1 198 ? -3.802 7.882 29.089 1.00 86.56 198 ALA A O 1
ATOM 1601 N N . ASP A 1 199 ? -5.015 7.094 27.367 1.00 83.69 199 ASP A N 1
ATOM 1602 C CA . ASP A 1 199 ? -6.326 7.377 27.946 1.00 83.69 199 ASP A CA 1
ATOM 1603 C C . ASP A 1 199 ? -6.533 6.647 29.276 1.00 83.69 199 ASP A C 1
ATOM 1605 O O . ASP A 1 199 ? -6.957 7.264 30.254 1.00 83.69 199 ASP A O 1
ATOM 1609 N N . MET A 1 200 ? -6.174 5.363 29.353 1.00 80.88 200 MET A N 1
ATOM 1610 C CA . MET A 1 200 ? -6.260 4.587 30.594 1.00 80.88 200 MET A CA 1
ATOM 1611 C C . MET A 1 200 ? -5.387 5.165 31.710 1.00 80.88 200 MET A C 1
ATOM 1613 O O . MET A 1 200 ? -5.858 5.316 32.838 1.00 80.88 200 MET A O 1
ATOM 1617 N N . ASN A 1 201 ? -4.141 5.527 31.392 1.00 79.12 201 ASN A N 1
ATOM 1618 C CA . ASN A 1 201 ? -3.213 6.114 32.361 1.00 79.12 201 ASN A CA 1
ATOM 1619 C C . ASN A 1 201 ? -3.705 7.468 32.894 1.00 79.12 201 ASN A C 1
ATOM 1621 O O . ASN A 1 201 ? -3.399 7.824 34.027 1.00 79.12 201 ASN A O 1
ATOM 1625 N N . SER A 1 202 ? -4.464 8.221 32.091 1.00 79.88 202 SER A N 1
ATOM 1626 C CA . SER A 1 202 ? -5.021 9.514 32.508 1.00 79.88 202 SER A CA 1
ATOM 1627 C C . SER A 1 202 ? -6.325 9.395 33.308 1.00 79.88 202 SER A C 1
ATOM 1629 O O . SER A 1 202 ? -6.566 10.204 34.200 1.00 79.88 202 SER A O 1
ATOM 1631 N N . LYS A 1 203 ? -7.166 8.393 33.012 1.00 79.25 203 LYS A N 1
ATOM 1632 C CA . LYS A 1 203 ? -8.518 8.253 33.586 1.00 79.25 203 LYS A CA 1
ATOM 1633 C C . LYS A 1 203 ? -8.595 7.325 34.805 1.00 79.25 203 LYS A C 1
ATOM 1635 O O . LYS A 1 203 ? -9.660 7.234 35.407 1.00 79.25 203 LYS A O 1
ATOM 1640 N N . ASN A 1 204 ? -7.514 6.620 35.168 1.00 67.12 204 ASN A N 1
ATOM 1641 C CA . ASN A 1 204 ? -7.497 5.584 36.221 1.00 67.12 204 ASN A CA 1
ATOM 1642 C C . ASN A 1 204 ? -8.610 4.519 36.071 1.00 67.12 204 ASN A C 1
ATOM 1644 O O . ASN A 1 204 ? -8.995 3.867 37.038 1.00 67.12 204 ASN A O 1
ATOM 1648 N N . SER A 1 205 ? -9.138 4.330 34.859 1.00 66.38 205 SER A N 1
ATOM 1649 C CA . SER A 1 205 ? -10.190 3.360 34.552 1.00 66.38 205 SER A CA 1
ATOM 1650 C C . SER A 1 205 ? -9.608 2.243 33.695 1.00 66.38 205 SER A C 1
ATOM 1652 O O . SER A 1 205 ? -9.107 2.504 32.600 1.00 66.38 205 SER A O 1
ATOM 1654 N N . ILE A 1 206 ? -9.684 1.002 34.171 1.00 63.69 206 ILE A N 1
ATOM 1655 C CA . ILE A 1 206 ? -9.124 -0.155 33.470 1.00 63.69 206 ILE A CA 1
ATOM 1656 C C . ILE A 1 206 ? -10.249 -0.887 32.737 1.00 63.69 206 ILE A C 1
ATOM 1658 O O . ILE A 1 206 ? -11.082 -1.537 33.362 1.00 63.69 206 ILE A O 1
ATOM 1662 N N . ASN A 1 207 ? -10.240 -0.831 31.403 1.00 78.12 207 ASN A N 1
ATOM 1663 C CA . ASN A 1 207 ? -10.915 -1.832 30.574 1.00 78.12 207 ASN A CA 1
ATOM 1664 C C . ASN A 1 207 ? -9.846 -2.752 29.967 1.00 78.12 207 ASN A C 1
ATOM 1666 O O . ASN A 1 207 ? -9.468 -2.619 28.802 1.00 78.12 207 ASN A O 1
ATOM 1670 N N . ALA A 1 208 ? -9.306 -3.638 30.811 1.00 80.19 208 ALA A N 1
ATOM 1671 C CA . ALA A 1 208 ? -8.195 -4.521 30.460 1.00 80.19 208 ALA A CA 1
ATOM 1672 C C . ALA A 1 208 ? -8.536 -5.430 29.273 1.00 80.19 208 ALA A C 1
ATOM 1674 O O . ALA A 1 208 ? -7.696 -5.618 28.399 1.00 80.19 208 ALA A O 1
ATOM 1675 N N . THR A 1 209 ? -9.771 -5.934 29.202 1.00 83.75 209 THR A N 1
ATOM 1676 C CA . THR A 1 209 ? -10.226 -6.816 28.118 1.00 83.75 209 THR A CA 1
ATOM 1677 C C . THR A 1 209 ? -10.106 -6.137 26.758 1.00 83.75 209 THR A C 1
ATOM 1679 O O . THR A 1 209 ? -9.448 -6.667 25.866 1.00 83.75 209 THR A O 1
ATOM 1682 N N . LYS A 1 210 ? -10.639 -4.914 26.622 1.00 82.31 210 LYS A N 1
ATOM 1683 C CA . LYS A 1 210 ? -10.537 -4.147 25.372 1.00 82.31 210 LYS A CA 1
ATOM 1684 C C . LYS A 1 210 ? -9.079 -3.869 24.994 1.00 82.31 210 LYS A C 1
ATOM 1686 O O . LYS A 1 210 ? -8.720 -3.941 23.822 1.00 82.31 210 LYS A O 1
ATOM 1691 N N . LEU A 1 211 ? -8.226 -3.570 25.977 1.00 85.31 211 LEU A N 1
ATOM 1692 C CA . LEU A 1 211 ? -6.809 -3.316 25.722 1.00 85.31 211 LEU A CA 1
ATOM 1693 C C . LEU A 1 211 ? -6.082 -4.570 25.212 1.00 85.31 211 LEU A C 1
ATOM 1695 O O . LEU A 1 211 ? -5.301 -4.474 24.266 1.00 85.31 211 LEU A O 1
ATOM 1699 N N . VAL A 1 212 ? -6.355 -5.735 25.806 1.00 87.12 212 VAL A N 1
ATOM 1700 C CA . VAL A 1 212 ? -5.787 -7.021 25.373 1.00 87.12 212 VAL A CA 1
ATOM 1701 C C . VAL A 1 212 ? -6.212 -7.347 23.941 1.00 87.12 212 VAL A C 1
ATOM 1703 O O . VAL A 1 212 ? -5.359 -7.693 23.127 1.00 87.12 212 VAL A O 1
ATOM 1706 N N . GLU A 1 213 ? -7.488 -7.159 23.596 1.00 87.38 213 GLU A N 1
ATOM 1707 C CA . GLU A 1 213 ? -7.992 -7.372 22.231 1.00 87.38 213 GLU A CA 1
ATOM 1708 C C . GLU A 1 213 ? -7.296 -6.457 21.211 1.00 87.38 213 GLU A C 1
ATOM 1710 O O . GLU A 1 213 ? -6.826 -6.917 20.166 1.00 87.38 213 GLU A O 1
ATOM 1715 N N . MET A 1 214 ? -7.170 -5.161 21.522 1.00 88.19 214 MET A N 1
ATOM 1716 C CA . MET A 1 214 ? -6.463 -4.198 20.669 1.00 88.19 214 MET A CA 1
ATOM 1717 C C . MET A 1 214 ? -4.982 -4.562 20.505 1.00 88.19 214 MET A C 1
ATOM 1719 O O . MET A 1 214 ? -4.433 -4.456 19.402 1.00 88.19 214 MET A O 1
ATOM 1723 N N . ALA A 1 215 ? -4.336 -5.010 21.584 1.00 88.81 215 ALA A N 1
ATOM 1724 C CA . ALA A 1 215 ? -2.939 -5.415 21.573 1.00 88.81 215 ALA A CA 1
ATOM 1725 C C . ALA A 1 215 ? -2.728 -6.686 20.740 1.00 88.81 215 ALA A C 1
ATOM 1727 O O . ALA A 1 215 ? -1.841 -6.711 19.888 1.00 88.81 215 ALA A O 1
ATOM 1728 N N . GLN A 1 216 ? -3.582 -7.699 20.904 1.00 90.12 216 GLN A N 1
ATOM 1729 C CA . GLN A 1 216 ? -3.527 -8.938 20.126 1.00 90.12 216 GLN A CA 1
ATOM 1730 C C . GLN A 1 216 ? -3.766 -8.680 18.636 1.00 90.12 216 GLN A C 1
ATOM 1732 O O . GLN A 1 216 ? -3.042 -9.206 17.792 1.00 90.12 216 GLN A O 1
ATOM 1737 N N . ARG A 1 217 ? -4.733 -7.823 18.297 1.00 88.75 217 ARG A N 1
ATOM 1738 C CA . ARG A 1 217 ? -5.004 -7.434 16.907 1.00 88.75 217 ARG A CA 1
ATOM 1739 C C . ARG A 1 217 ? -3.830 -6.679 16.283 1.00 88.75 217 ARG A C 1
ATOM 1741 O O . ARG A 1 217 ? -3.472 -6.947 15.139 1.00 88.75 217 ARG A O 1
ATOM 1748 N N . SER A 1 218 ? -3.206 -5.775 17.040 1.00 90.56 218 SER A N 1
ATOM 1749 C CA . SER A 1 218 ? -2.010 -5.047 16.596 1.00 90.56 218 SER A CA 1
ATOM 1750 C C . SER A 1 218 ? -0.823 -5.987 16.388 1.00 90.56 218 SER A C 1
ATOM 1752 O O . SER A 1 218 ? -0.142 -5.887 15.369 1.00 90.56 218 SER A O 1
ATOM 1754 N N . GLN A 1 219 ? -0.611 -6.928 17.313 1.00 88.69 219 GLN A N 1
ATOM 1755 C CA . GLN A 1 219 ? 0.452 -7.928 17.225 1.00 88.69 219 GLN A CA 1
ATOM 1756 C C . GLN A 1 219 ? 0.254 -8.837 16.009 1.00 88.69 219 GLN A C 1
ATOM 1758 O O . GLN A 1 219 ? 1.160 -8.951 15.194 1.00 88.69 219 GLN A O 1
ATOM 1763 N N . ASN A 1 220 ? -0.956 -9.371 15.812 1.00 89.50 220 ASN A N 1
ATOM 1764 C CA . ASN A 1 220 ? -1.285 -10.182 14.639 1.00 89.50 220 ASN A CA 1
ATOM 1765 C C . ASN A 1 220 ? -1.051 -9.411 13.326 1.00 89.50 220 ASN A C 1
ATOM 1767 O O . ASN A 1 220 ? -0.601 -9.976 12.334 1.00 89.50 220 ASN A O 1
ATOM 1771 N N . CYS A 1 221 ? -1.318 -8.103 13.304 1.00 89.19 221 CYS A N 1
ATOM 1772 C CA . CYS A 1 221 ? -1.026 -7.284 12.130 1.00 89.19 221 CYS A CA 1
ATOM 1773 C C . CYS A 1 221 ? 0.485 -7.172 11.871 1.00 89.19 221 CYS A C 1
ATOM 1775 O O . CYS A 1 221 ? 0.913 -7.356 10.731 1.00 89.19 221 CYS A O 1
ATOM 1777 N N . ILE A 1 222 ? 1.283 -6.917 12.920 1.00 87.38 222 ILE A N 1
ATOM 1778 C CA . ILE A 1 222 ? 2.753 -6.862 12.844 1.00 87.38 222 ILE A CA 1
ATOM 1779 C C . ILE A 1 222 ? 3.321 -8.196 12.355 1.00 87.38 222 ILE A C 1
ATOM 1781 O O . ILE A 1 222 ? 4.125 -8.204 11.429 1.00 87.38 222 ILE A O 1
ATOM 1785 N N . ASP A 1 223 ? 2.883 -9.310 12.938 1.00 84.94 223 ASP A N 1
ATOM 1786 C CA . ASP A 1 223 ? 3.405 -10.645 12.623 1.00 84.94 223 ASP A CA 1
ATOM 1787 C C . ASP A 1 223 ? 3.160 -11.028 11.156 1.00 84.94 223 ASP A C 1
ATOM 1789 O O . ASP A 1 223 ? 3.938 -11.771 10.563 1.00 84.94 223 ASP A O 1
ATOM 1793 N N . ASN A 1 224 ? 2.109 -10.468 10.550 1.00 80.06 224 ASN A N 1
ATOM 1794 C CA . ASN A 1 224 ? 1.753 -10.686 9.152 1.00 80.06 224 ASN A CA 1
ATOM 1795 C C . ASN A 1 224 ? 2.260 -9.589 8.197 1.00 80.06 224 ASN A C 1
ATOM 1797 O O . ASN A 1 224 ? 1.931 -9.641 7.011 1.00 80.06 224 ASN A O 1
ATOM 1801 N N . THR A 1 225 ? 3.019 -8.584 8.660 1.00 79.38 225 THR A N 1
ATOM 1802 C CA . THR A 1 225 ? 3.590 -7.538 7.793 1.00 79.38 225 THR A CA 1
ATOM 1803 C C . THR A 1 225 ? 5.101 -7.419 7.962 1.00 79.38 225 THR A C 1
ATOM 1805 O O . THR A 1 225 ? 5.629 -7.118 9.027 1.00 79.38 225 THR A O 1
ATOM 1808 N N . CYS A 1 226 ? 5.837 -7.572 6.866 1.00 75.00 226 CYS A N 1
ATOM 1809 C CA . CYS A 1 226 ? 7.300 -7.508 6.913 1.00 75.00 226 CYS A CA 1
ATOM 1810 C C . CYS A 1 226 ? 7.863 -6.084 6.814 1.00 75.00 226 CYS A C 1
ATOM 1812 O O . CYS A 1 226 ? 9.065 -5.874 6.975 1.00 75.00 226 CYS A O 1
ATOM 1814 N N . LEU A 1 227 ? 7.007 -5.085 6.569 1.00 78.44 227 LEU A N 1
ATOM 1815 C CA . LEU A 1 227 ? 7.413 -3.679 6.485 1.00 78.44 227 LEU A CA 1
ATOM 1816 C C . LEU A 1 227 ? 7.390 -2.945 7.831 1.00 78.44 227 LEU A C 1
ATOM 1818 O O . LEU A 1 227 ? 7.809 -1.782 7.906 1.00 78.44 227 LEU A O 1
ATOM 1822 N N . ILE A 1 228 ? 6.920 -3.599 8.894 1.00 72.69 228 ILE A N 1
ATOM 1823 C CA . ILE A 1 228 ? 7.019 -3.084 10.255 1.00 72.69 228 ILE A CA 1
ATOM 1824 C C . ILE A 1 228 ? 8.154 -3.816 10.948 1.00 72.69 228 ILE A C 1
ATOM 1826 O O . ILE A 1 228 ? 8.073 -4.998 11.260 1.00 72.69 228 ILE A O 1
ATOM 1830 N N . LYS A 1 229 ? 9.234 -3.084 11.225 1.00 59.78 229 LYS A N 1
ATOM 1831 C CA . LYS A 1 229 ? 10.247 -3.588 12.147 1.00 59.78 229 LYS A CA 1
ATOM 1832 C C . LYS A 1 229 ? 9.605 -3.660 13.532 1.00 59.78 229 LYS A C 1
ATOM 1834 O O . LYS A 1 229 ? 9.026 -2.650 13.949 1.00 59.78 229 LYS A O 1
ATOM 1839 N N . PRO A 1 230 ? 9.722 -4.780 14.263 1.00 53.16 230 PRO A N 1
ATOM 1840 C CA . PRO A 1 230 ? 9.276 -4.818 15.644 1.00 53.16 230 PRO A CA 1
ATOM 1841 C C . PRO A 1 230 ? 9.970 -3.675 16.389 1.00 53.16 230 PRO A C 1
ATOM 1843 O O . PRO A 1 230 ? 11.202 -3.593 16.419 1.00 53.16 230 PRO A O 1
ATOM 1846 N N . LYS A 1 231 ? 9.189 -2.742 16.952 1.00 44.78 231 LYS A N 1
ATOM 1847 C CA . LYS A 1 231 ? 9.726 -1.795 17.936 1.00 44.78 231 LYS A CA 1
ATOM 1848 C C . LYS A 1 231 ? 10.389 -2.666 18.999 1.00 44.78 231 LYS A C 1
ATOM 1850 O O . LYS A 1 231 ? 9.708 -3.523 19.552 1.00 44.78 231 LYS A O 1
ATOM 1855 N N . LYS A 1 232 ? 11.687 -2.475 19.279 1.00 37.12 232 LYS A N 1
ATOM 1856 C CA . LYS A 1 232 ? 12.331 -3.101 20.444 1.00 37.12 232 LYS A CA 1
ATOM 1857 C C . LYS A 1 232 ? 11.433 -2.831 21.648 1.00 37.12 232 LYS A C 1
ATOM 1859 O O . LYS A 1 232 ? 11.254 -1.689 22.068 1.00 37.12 232 LYS A O 1
ATOM 1864 N N . THR A 1 233 ? 10.793 -3.883 22.126 1.00 39.25 233 THR A N 1
ATOM 1865 C CA . THR A 1 233 ? 9.721 -3.856 23.110 1.00 39.25 233 THR A CA 1
ATOM 1866 C C . THR A 1 233 ? 10.295 -3.697 24.513 1.00 39.25 233 THR A C 1
ATOM 1868 O O . THR A 1 233 ? 9.995 -4.484 25.398 1.00 39.25 233 THR A O 1
ATOM 1871 N N . GLU A 1 234 ? 11.070 -2.642 24.779 1.00 39.16 234 GLU A N 1
ATOM 1872 C CA . GLU A 1 234 ? 11.463 -2.335 26.167 1.00 39.16 234 GLU A CA 1
ATOM 1873 C C . GLU A 1 234 ? 10.258 -1.920 27.033 1.00 39.16 234 GLU A C 1
ATOM 1875 O O . GLU A 1 234 ? 10.340 -1.933 28.259 1.00 39.16 234 GLU A O 1
ATOM 1880 N N . LYS A 1 235 ? 9.106 -1.593 26.420 1.00 40.94 235 LYS A N 1
ATOM 1881 C CA . LYS A 1 235 ? 7.885 -1.200 27.147 1.00 40.94 235 LYS A CA 1
ATOM 1882 C C . LYS A 1 235 ? 6.645 -2.062 26.903 1.00 40.94 235 LYS A C 1
ATOM 1884 O O . LYS A 1 235 ? 5.785 -2.097 27.774 1.00 40.94 235 LYS A O 1
ATOM 1889 N N . ILE A 1 236 ? 6.555 -2.816 25.805 1.00 42.53 236 ILE A N 1
ATOM 1890 C CA . ILE A 1 236 ? 5.400 -3.710 25.571 1.00 42.53 236 ILE A CA 1
ATOM 1891 C C . ILE A 1 236 ? 5.525 -4.998 26.400 1.00 42.53 236 ILE A C 1
ATOM 1893 O O . ILE A 1 236 ? 4.524 -5.494 26.911 1.00 42.53 236 ILE A O 1
ATOM 1897 N N . GLY A 1 237 ? 6.753 -5.451 26.685 1.00 36.47 237 GLY A N 1
ATOM 1898 C CA . GLY A 1 237 ? 7.004 -6.535 27.642 1.00 36.47 237 GLY A CA 1
ATOM 1899 C C . GLY A 1 237 ? 6.564 -6.227 29.080 1.00 36.47 237 GLY A C 1
ATOM 1900 O O . GLY A 1 237 ? 6.531 -7.133 29.900 1.00 36.47 237 GLY A O 1
ATOM 1901 N N . LYS A 1 238 ? 6.194 -4.975 29.400 1.00 35.25 238 LYS A N 1
ATOM 1902 C CA . LYS A 1 238 ? 5.552 -4.621 30.677 1.00 35.25 238 LYS A CA 1
ATOM 1903 C C . LYS A 1 238 ? 4.022 -4.610 30.617 1.00 35.25 238 LYS A C 1
ATOM 1905 O O . LYS A 1 238 ? 3.406 -4.760 31.662 1.00 35.25 238 LYS A O 1
ATOM 1910 N N . VAL A 1 239 ? 3.411 -4.479 29.436 1.00 40.41 239 VAL A N 1
ATOM 1911 C CA . VAL A 1 239 ? 1.943 -4.546 29.273 1.00 40.41 239 VAL A CA 1
ATOM 1912 C C . VAL A 1 239 ? 1.467 -6.001 29.202 1.00 40.41 239 VAL A C 1
ATOM 1914 O O . VAL A 1 239 ? 0.418 -6.327 29.742 1.00 40.41 239 VAL A O 1
ATOM 1917 N N . PHE A 1 240 ? 2.279 -6.898 28.635 1.00 37.00 240 PHE A N 1
ATOM 1918 C CA . PHE A 1 240 ? 2.017 -8.346 28.616 1.00 37.00 240 PHE A CA 1
ATOM 1919 C C . PHE A 1 240 ? 2.567 -9.104 29.837 1.00 37.00 240 PHE A C 1
ATOM 1921 O O . PHE A 1 240 ? 2.473 -10.324 29.888 1.00 37.00 240 PHE A O 1
ATOM 1928 N N . ASN A 1 241 ? 3.098 -8.393 30.839 1.00 28.95 241 ASN A N 1
ATOM 1929 C CA . ASN A 1 241 ? 3.453 -8.958 32.147 1.00 28.95 241 ASN A CA 1
ATOM 1930 C C . ASN A 1 241 ? 2.313 -8.767 33.165 1.00 28.95 241 ASN A C 1
ATOM 1932 O O . ASN A 1 241 ? 2.549 -8.529 34.348 1.00 28.95 241 ASN A O 1
ATOM 1936 N N . ILE A 1 242 ? 1.061 -8.843 32.700 1.00 33.00 242 ILE A N 1
ATOM 1937 C CA . ILE A 1 242 ? -0.056 -9.198 33.575 1.00 33.00 242 ILE A CA 1
ATOM 1938 C C . ILE A 1 242 ? 0.014 -10.717 33.680 1.00 33.00 242 ILE A C 1
ATOM 1940 O O . ILE A 1 242 ? -0.431 -11.453 32.804 1.00 33.00 242 ILE A O 1
ATOM 1944 N N . THR A 1 243 ? 0.727 -11.139 34.712 1.00 28.14 243 THR A N 1
ATOM 1945 C CA . THR A 1 243 ? 0.963 -12.504 35.154 1.00 28.14 243 THR A CA 1
ATOM 1946 C C . THR A 1 243 ? -0.275 -13.383 34.974 1.00 28.14 243 THR A C 1
ATOM 1948 O O . THR A 1 243 ? -1.332 -13.112 35.538 1.00 28.14 243 THR A O 1
ATOM 1951 N N . LEU A 1 244 ? -0.112 -14.483 34.237 1.00 28.92 244 LEU A N 1
ATOM 1952 C CA . LEU A 1 244 ? -0.749 -15.746 34.599 1.00 28.92 244 LEU A CA 1
ATOM 1953 C C . LEU A 1 244 ? -0.324 -16.046 36.042 1.00 28.92 244 LEU A C 1
ATOM 1955 O O . LEU A 1 244 ? 0.833 -16.407 36.224 1.00 28.92 244 LEU A O 1
ATOM 1959 N N . PHE A 1 245 ? -1.190 -15.764 37.017 1.00 29.31 245 PHE A N 1
ATOM 1960 C CA . PHE A 1 245 ? -1.435 -16.459 38.294 1.00 29.31 245 PHE A CA 1
ATOM 1961 C C . PHE A 1 245 ? -2.450 -15.655 39.112 1.00 29.31 245 PHE A C 1
ATOM 1963 O O . PHE A 1 245 ? -2.212 -14.445 39.325 1.00 29.31 245 PHE A O 1
#

Foldseek 3Di:
DDDDDDDPPDDPPPDDDFQPQDDFPDFDPVLVVLVVVLSVLLRCCVPDLDADFPVSLVSNLVSLVVLCVRCVPPPSSVSSVVSNLQNAQDDHNLCVQAVLVLLLQLVVADPVCNVLNVPADCLDLDLVSNLVRCVVSVCVSLPSDPPDPNNVVCNVCVVRLCVFLSDDDPVPRCRHNVLNSLVSSLVSLVVVLVVVVVVCVVPVDDPPVVSVVSVVSSVVSVVSHPPDDPDPPPPVVVSVPPDPD